Protein AF-A0A2D5Y926-F1 (afdb_monomer)

Sequence (222 aa):
MKKILALFFIPFLPISPNLMGEELQIDQIIKLDGKITVNQDSERWLKITVPFVINQHPDKVRLDLEGRRPKKIEDLFNPDFLDGLQIKIWISFLNEFNRSFTRGDRKDVRLFDYYSAELECMVLEIDRKTKKAEFLFPSAVAKMNELGNYPKLTGYVVEFSRNGETFKVTDQVTFLNYDQEEYLEKYRMEAVNKSSENEGVLIPAYLISDNYLNDLGPVVRD

Radius of gyration: 23.27 Å; Cα contacts (8 Å, |Δi|>4): 394; chains: 1; bounding box: 79×67×52 Å

Solvent-accessible surface area (backbone atoms only — not comparable to full-atom values): 12773 Å² total; per-residue (Å²): 143,83,85,83,81,82,80,83,80,76,82,81,74,79,80,72,84,79,76,75,67,82,74,75,56,70,40,51,38,42,33,61,62,64,74,74,43,66,44,84,72,50,94,60,28,30,34,35,38,42,31,28,32,46,71,44,46,64,71,57,55,50,30,62,72,68,71,51,75,73,85,50,77,89,59,62,78,60,78,56,48,48,60,48,41,33,42,36,40,30,39,27,36,59,28,43,46,63,27,63,75,69,68,52,62,97,80,44,72,88,40,49,49,33,28,34,37,64,44,44,31,49,37,34,75,54,41,97,55,79,28,49,54,40,29,32,35,47,34,64,60,39,58,70,30,50,39,65,98,74,50,63,71,41,26,40,38,54,47,42,32,41,95,90,45,74,60,46,42,65,82,32,60,48,42,76,91,65,83,56,64,72,60,49,53,53,50,47,53,50,38,64,68,48,9,65,83,34,61,78,53,30,34,49,30,48,84,80,37,69,78,49,35,59,84,42,50,60,56,72,81,133

Nearest PDB structures (foldseek):
  3g6j-assembly1_B  TM=3.748E-01  e=6.967E-02  Homo sapiens
  3bh2-assembly1_A  TM=2.007E-01  e=2.012E+00  Clostridium acetobutylicum ATCC 824
  6lbu-assembly1_A  TM=3.021E-01  e=6.659E+00  Kluyveromyces lactis

Foldseek 3Di:
DDDDDDDDDDPPDPPPPPPPPPADDACQFKEFPDDFFWDDPDLWWIKTKTKMAGNWAPLVVVCVVVVDDDPDPVSDDDRQKDAFKKKKKKFKFFLVVVCVVVVDDSPPPVRIAMAMEMWTFGMAGRDRDIDIFMKIATVVVCVVSVCDPGRDTQKMAMWIDGPPRTHHYPPRIDGHPDDDPVVRVVVVVCNVVRNVVVYPRIYGPVVVPVVSCVSRHDIDDD

Structure (mmCIF, N/CA/C/O backbone):
data_AF-A0A2D5Y926-F1
#
_entry.id   AF-A0A2D5Y926-F1
#
loop_
_atom_site.group_PDB
_atom_site.id
_atom_site.type_symbol
_atom_site.label_atom_id
_atom_site.label_alt_id
_atom_site.label_comp_id
_atom_site.label_asym_id
_atom_site.label_entity_id
_atom_site.label_seq_id
_atom_site.pdbx_PDB_ins_code
_atom_site.Cartn_x
_atom_site.Cartn_y
_atom_site.Cartn_z
_atom_site.occupancy
_atom_site.B_iso_or_equiv
_atom_site.auth_seq_id
_atom_site.auth_comp_id
_atom_site.auth_asym_id
_atom_site.auth_atom_id
_atom_site.pdbx_PDB_model_num
ATOM 1 N N . MET A 1 1 ? -63.031 49.261 -14.595 1.00 41.47 1 MET A N 1
ATOM 2 C CA . MET A 1 1 ? -61.827 48.539 -15.066 1.00 41.47 1 MET A CA 1
ATOM 3 C C . MET A 1 1 ? -60.617 49.000 -14.271 1.00 41.47 1 MET A C 1
ATOM 5 O O . MET A 1 1 ? -60.300 50.177 -14.343 1.00 41.47 1 MET A O 1
ATOM 9 N N . LYS A 1 2 ? -60.002 48.084 -13.513 1.00 37.59 2 LYS A N 1
ATOM 10 C CA . LYS A 1 2 ? -58.565 47.962 -13.173 1.00 37.59 2 LYS A CA 1
ATOM 11 C C . LYS A 1 2 ? -58.475 46.989 -11.991 1.00 37.59 2 LYS A C 1
ATOM 13 O O . LYS A 1 2 ? -58.647 47.376 -10.843 1.00 37.59 2 LYS A O 1
ATOM 18 N N . LYS A 1 3 ? -58.310 45.698 -12.299 1.00 40.34 3 LYS A N 1
ATOM 19 C CA . LYS A 1 3 ? -57.966 44.667 -11.311 1.00 40.34 3 LYS A CA 1
ATOM 20 C C . LYS A 1 3 ? -56.459 44.771 -11.076 1.00 40.34 3 LYS A C 1
ATOM 22 O O . LYS A 1 3 ? -55.697 44.617 -12.025 1.00 40.34 3 LYS A O 1
ATOM 27 N N . ILE A 1 4 ? -56.049 45.073 -9.849 1.00 43.50 4 ILE A N 1
ATOM 28 C CA . ILE A 1 4 ? -54.649 45.003 -9.427 1.00 43.50 4 ILE A CA 1
ATOM 29 C C . ILE A 1 4 ? -54.405 43.555 -9.006 1.00 43.50 4 ILE A C 1
ATOM 31 O O . ILE A 1 4 ? -55.012 43.066 -8.056 1.00 43.50 4 ILE A O 1
ATOM 35 N N . LEU A 1 5 ? -53.587 42.855 -9.786 1.00 38.34 5 LEU A N 1
ATOM 36 C CA . LEU A 1 5 ? -53.160 41.486 -9.530 1.00 38.34 5 LEU A CA 1
ATOM 37 C C . LEU A 1 5 ? -51.972 41.552 -8.558 1.00 38.34 5 LEU A C 1
ATOM 39 O O . LEU A 1 5 ? -50.898 42.014 -8.935 1.00 38.34 5 LEU A O 1
ATOM 43 N N . ALA A 1 6 ? -52.168 41.150 -7.303 1.00 42.53 6 ALA A N 1
ATOM 44 C CA . ALA A 1 6 ? -51.077 41.004 -6.345 1.00 42.53 6 ALA A CA 1
ATOM 45 C C . ALA A 1 6 ? -50.400 39.643 -6.573 1.00 42.53 6 ALA A C 1
ATOM 47 O O . ALA A 1 6 ? -50.974 38.601 -6.260 1.00 42.53 6 ALA A O 1
ATOM 48 N N . LEU A 1 7 ? -49.202 39.649 -7.162 1.00 40.28 7 LEU A N 1
ATOM 49 C CA . LEU A 1 7 ? -48.351 38.465 -7.268 1.00 40.28 7 LEU A CA 1
ATOM 50 C C . LEU A 1 7 ? -47.648 38.246 -5.919 1.00 40.28 7 LEU A C 1
ATOM 52 O O . LEU A 1 7 ? -46.789 39.035 -5.531 1.00 40.28 7 LEU A O 1
ATOM 56 N N . PHE A 1 8 ? -48.004 37.176 -5.209 1.00 40.28 8 PHE A N 1
ATOM 57 C CA . PHE A 1 8 ? -47.228 36.687 -4.070 1.00 40.28 8 PHE A CA 1
ATOM 58 C C . PHE A 1 8 ? -45.991 35.950 -4.596 1.00 40.28 8 PHE A C 1
ATOM 60 O O . PHE A 1 8 ? -46.088 34.832 -5.097 1.00 40.28 8 PHE A O 1
ATOM 67 N N . PHE A 1 9 ? -44.825 36.586 -4.491 1.00 40.56 9 PHE A N 1
ATOM 68 C CA . PHE A 1 9 ? -43.535 35.919 -4.642 1.00 40.56 9 PHE A CA 1
ATOM 69 C C . PHE A 1 9 ? -43.255 35.141 -3.351 1.00 40.56 9 PHE A C 1
ATOM 71 O O . PHE A 1 9 ? -42.977 35.738 -2.313 1.00 40.56 9 PHE A O 1
ATOM 78 N N . ILE A 1 10 ? -43.360 33.814 -3.401 1.00 46.22 10 ILE A N 1
ATOM 79 C CA . ILE A 1 10 ? -42.840 32.938 -2.348 1.00 46.22 10 ILE A CA 1
ATOM 80 C C . ILE A 1 10 ? -41.350 32.752 -2.658 1.00 46.22 10 ILE A C 1
ATOM 82 O O . ILE A 1 10 ? -41.041 32.161 -3.695 1.00 46.22 10 ILE A O 1
ATOM 86 N N . PRO A 1 11 ? -40.409 33.254 -1.837 1.00 44.41 11 PRO A N 1
ATOM 87 C CA . PRO A 1 11 ? -39.008 32.938 -2.043 1.00 44.41 11 PRO A CA 1
ATOM 88 C C . PRO A 1 11 ? -38.811 31.443 -1.778 1.00 44.41 11 PRO A C 1
ATOM 90 O O . PRO A 1 11 ? -39.011 30.954 -0.667 1.00 44.41 11 PRO A O 1
ATOM 93 N N . PHE A 1 12 ? -38.445 30.719 -2.832 1.00 41.81 12 PHE A N 1
ATOM 94 C CA . PHE A 1 12 ? -37.950 29.353 -2.752 1.00 41.81 12 PHE A CA 1
ATOM 95 C C . PHE A 1 12 ? -36.622 29.412 -1.987 1.00 41.81 12 PHE A C 1
ATOM 97 O O . PHE A 1 12 ? -35.600 29.824 -2.533 1.00 41.81 12 PHE A O 1
ATOM 104 N N . LEU A 1 13 ? -36.648 29.094 -0.692 1.00 37.84 13 LEU A N 1
ATOM 105 C CA . LEU A 1 13 ? -35.432 28.878 0.085 1.00 37.84 13 LEU A CA 1
ATOM 106 C C . LEU A 1 13 ? -34.748 27.628 -0.487 1.00 37.84 13 LEU A C 1
ATOM 108 O O . LEU A 1 13 ? -35.367 26.561 -0.463 1.00 37.84 13 LEU A O 1
ATOM 112 N N . PRO A 1 14 ? -33.509 27.711 -1.006 1.00 43.03 14 PRO A N 1
ATOM 113 C CA . PRO A 1 14 ? -32.743 26.507 -1.266 1.00 43.03 14 PRO A CA 1
ATOM 114 C C . PRO A 1 14 ? -32.519 25.830 0.086 1.00 43.03 14 PRO A C 1
ATOM 116 O O . PRO A 1 14 ? -31.897 26.391 0.987 1.00 43.03 14 PRO A O 1
ATOM 119 N N . ILE A 1 15 ? -33.088 24.637 0.244 1.00 44.25 15 ILE A N 1
ATOM 120 C CA . ILE A 1 15 ? -32.750 23.737 1.338 1.00 44.25 15 ILE A CA 1
ATOM 121 C C . ILE A 1 15 ? -31.283 23.380 1.114 1.00 44.25 15 ILE A C 1
ATOM 123 O O . ILE A 1 15 ? -30.968 22.561 0.253 1.00 44.25 15 ILE A O 1
ATOM 127 N N . SER A 1 16 ? -30.380 24.045 1.831 1.00 41.34 16 SER A N 1
ATOM 128 C CA . SER A 1 16 ? -28.989 23.618 1.913 1.00 41.34 16 SER A CA 1
ATOM 129 C C . SER A 1 16 ? -28.984 22.183 2.439 1.00 41.34 16 SER A C 1
ATOM 131 O O . SER A 1 16 ? -29.517 21.957 3.532 1.00 41.34 16 SER A O 1
ATOM 133 N N . PRO A 1 17 ? -28.403 21.204 1.727 1.00 41.12 17 PRO A N 1
ATOM 134 C CA . PRO A 1 17 ? -28.134 19.904 2.309 1.00 41.12 17 PRO A CA 1
ATOM 135 C C . PRO A 1 17 ? -26.958 20.063 3.279 1.00 41.12 17 PRO A C 1
ATOM 137 O O . PRO A 1 17 ? -25.838 19.661 2.994 1.00 41.12 17 PRO A O 1
ATOM 140 N N . ASN A 1 18 ? -27.201 20.663 4.444 1.00 38.50 18 ASN A N 1
ATOM 141 C CA . ASN A 1 18 ? -26.326 20.478 5.594 1.00 38.50 18 ASN A CA 1
ATOM 142 C C . ASN A 1 18 ? -26.652 19.107 6.198 1.00 38.50 18 ASN A C 1
ATOM 144 O O . ASN A 1 18 ? -27.306 19.003 7.231 1.00 38.50 18 ASN A O 1
ATOM 148 N N . LEU A 1 19 ? -26.196 18.052 5.527 1.00 34.97 19 LEU A N 1
ATOM 149 C CA . LEU A 1 19 ? -25.745 16.841 6.202 1.00 34.97 19 LEU A CA 1
ATOM 150 C C . LEU A 1 19 ? -24.235 17.015 6.366 1.00 34.97 19 LEU A C 1
ATOM 152 O O . LEU A 1 19 ? -23.438 16.468 5.613 1.00 34.97 19 LEU A O 1
ATOM 156 N N . MET A 1 20 ? -23.853 17.864 7.324 1.00 34.50 20 MET A N 1
ATOM 157 C CA . MET A 1 20 ? -22.520 17.785 7.907 1.00 34.50 20 MET A CA 1
ATOM 158 C C . MET A 1 20 ? -22.479 16.455 8.659 1.00 34.50 20 MET A C 1
ATOM 160 O O . MET A 1 20 ? -22.944 16.370 9.793 1.00 34.50 20 MET A O 1
ATOM 164 N N . GLY A 1 21 ? -21.987 15.403 8.005 1.00 43.50 21 GLY A N 1
ATOM 165 C CA . GLY A 1 21 ? -21.280 14.373 8.754 1.00 43.50 21 GLY A CA 1
ATOM 166 C C . GLY A 1 21 ? -20.104 15.077 9.421 1.00 43.50 21 GLY A C 1
ATOM 167 O O . GLY A 1 21 ? -19.364 15.788 8.739 1.00 43.50 21 GLY A O 1
ATOM 168 N N . GLU A 1 22 ? -19.996 14.993 10.746 1.00 54.72 22 GLU A N 1
ATOM 169 C CA . GLU A 1 22 ? -18.792 15.451 11.433 1.00 54.72 22 GLU A CA 1
ATOM 170 C C . GLU A 1 22 ? -17.608 14.700 10.834 1.00 54.72 22 GLU A C 1
ATOM 172 O O . GLU A 1 22 ? -17.537 13.475 10.881 1.00 54.72 22 GLU A O 1
ATOM 177 N N . GLU A 1 23 ? -16.727 15.447 10.180 1.00 62.12 23 GLU A N 1
ATOM 178 C CA . GLU A 1 23 ? -15.616 14.878 9.444 1.00 62.12 23 GLU A CA 1
ATOM 179 C C . GLU A 1 23 ? -14.602 14.328 10.454 1.00 62.12 23 GLU A C 1
ATOM 181 O O . GLU A 1 23 ? -14.050 15.086 11.257 1.00 62.12 23 GLU A O 1
ATOM 186 N N . LEU A 1 24 ? -14.389 13.007 10.446 1.00 76.06 24 LEU A N 1
ATOM 187 C CA . LEU A 1 24 ? -13.371 12.364 11.276 1.00 76.06 24 LEU A CA 1
ATOM 188 C C . LEU A 1 24 ? -12.020 13.061 11.079 1.00 76.06 24 LEU A C 1
ATOM 190 O O . LEU A 1 24 ? -11.620 13.382 9.953 1.00 76.06 24 LEU A O 1
ATOM 194 N N . GLN A 1 25 ? -11.308 13.292 12.182 1.00 86.06 25 GLN A N 1
ATOM 195 C CA . GLN A 1 25 ? -10.001 13.937 12.118 1.00 86.06 25 GLN 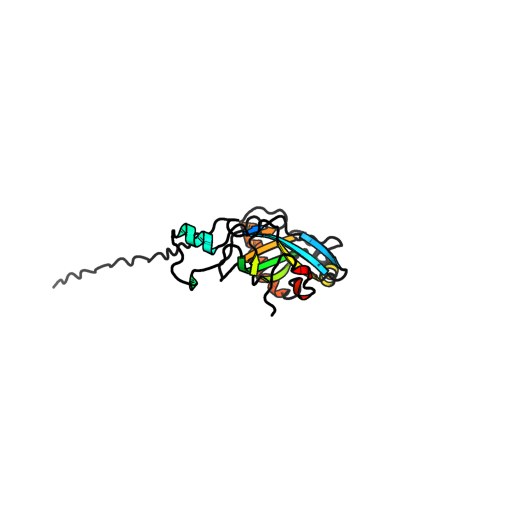A CA 1
ATOM 196 C C . GLN A 1 25 ? -8.977 13.007 11.458 1.00 86.06 25 GLN A C 1
ATOM 198 O O . GLN A 1 25 ? -9.052 11.780 11.570 1.00 86.06 25 GLN A O 1
ATOM 203 N N . ILE A 1 26 ? -7.993 13.609 10.787 1.00 90.44 26 ILE A N 1
ATOM 204 C CA . ILE A 1 26 ? -6.876 12.885 10.171 1.00 90.44 26 ILE A CA 1
ATOM 205 C C . ILE A 1 26 ? -6.161 12.052 11.245 1.00 90.44 26 ILE A C 1
ATOM 207 O O . ILE A 1 26 ? -5.927 12.536 12.353 1.00 90.44 26 ILE A O 1
ATOM 211 N N . ASP A 1 27 ? -5.824 10.805 10.914 1.00 93.94 27 ASP A N 1
ATOM 212 C CA . ASP A 1 27 ? -5.133 9.842 11.784 1.00 93.94 27 ASP A CA 1
ATOM 213 C C . ASP A 1 27 ? -5.890 9.445 13.069 1.00 93.94 27 ASP A C 1
ATOM 215 O O . ASP A 1 27 ? -5.333 8.771 13.943 1.00 93.94 27 ASP A O 1
ATOM 219 N N . GLN A 1 28 ? -7.164 9.828 13.219 1.00 92.25 28 GLN A N 1
ATOM 220 C CA . GLN A 1 28 ? -7.922 9.578 14.450 1.00 92.25 28 GLN A CA 1
ATOM 221 C C . GLN A 1 28 ? -8.235 8.090 14.665 1.00 92.25 28 GLN A C 1
ATOM 223 O O . GLN A 1 28 ? -8.081 7.585 15.779 1.00 92.25 28 GLN A O 1
ATOM 228 N N . ILE A 1 29 ? -8.680 7.397 13.612 1.00 93.50 29 ILE A N 1
ATOM 229 C CA . ILE A 1 29 ? -9.085 5.982 13.664 1.00 93.50 29 ILE A CA 1
ATOM 230 C C . ILE A 1 29 ? -7.925 5.078 13.258 1.00 93.50 29 ILE A C 1
ATOM 232 O O . ILE A 1 29 ? -7.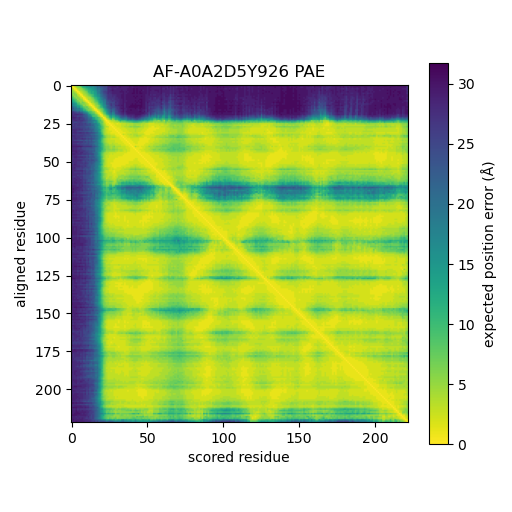543 4.182 14.009 1.00 93.50 29 ILE A O 1
ATOM 236 N N . ILE A 1 30 ? -7.341 5.340 12.090 1.00 95.38 30 ILE A N 1
ATOM 237 C CA . ILE A 1 30 ? -6.214 4.597 11.524 1.00 95.38 30 ILE A CA 1
ATOM 238 C C . ILE A 1 30 ? -5.126 5.584 11.147 1.00 95.38 30 ILE A C 1
ATOM 240 O O . ILE A 1 30 ? -5.420 6.684 10.691 1.00 95.38 30 ILE A O 1
ATOM 244 N N . LYS A 1 31 ? -3.876 5.167 11.322 1.00 96.00 31 LYS A N 1
ATOM 245 C CA . LYS A 1 31 ? -2.697 5.924 10.923 1.00 96.00 31 LYS A CA 1
ATOM 246 C C . LYS A 1 31 ? -1.712 5.015 10.189 1.00 96.00 31 LYS A C 1
ATOM 248 O O . LYS A 1 31 ? -1.523 3.868 10.596 1.00 96.00 31 LYS A O 1
ATOM 253 N N . LEU A 1 32 ? -1.038 5.536 9.162 1.00 96.94 32 LEU A N 1
ATOM 254 C CA . LEU A 1 32 ? 0.131 4.875 8.578 1.00 96.94 32 LEU A CA 1
ATOM 255 C C . LEU A 1 32 ? 1.314 4.891 9.552 1.00 96.94 32 LEU A C 1
ATOM 257 O O . LEU A 1 32 ? 1.680 5.928 10.109 1.00 96.94 32 LEU A O 1
ATOM 261 N N . ASP A 1 33 ? 1.950 3.738 9.723 1.00 95.81 33 ASP A N 1
ATOM 262 C CA . ASP A 1 33 ? 3.089 3.574 10.627 1.00 95.81 33 ASP A CA 1
ATOM 263 C C . ASP A 1 33 ? 4.387 3.347 9.850 1.00 95.81 33 ASP A C 1
ATOM 265 O O . ASP A 1 33 ? 5.016 2.288 9.871 1.00 95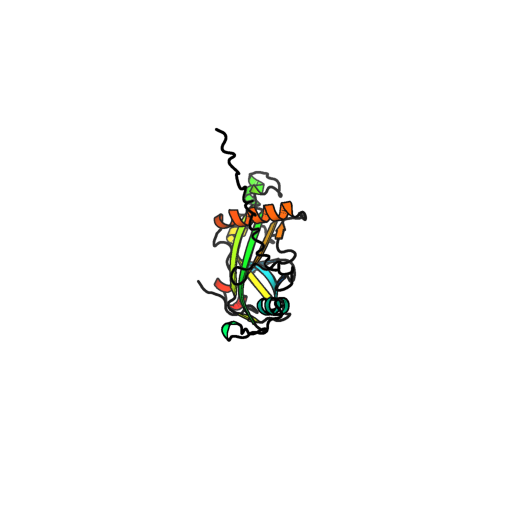.81 33 ASP A O 1
ATOM 269 N N . GLY A 1 34 ? 4.753 4.377 9.092 1.00 93.44 34 GLY A N 1
ATOM 270 C CA . GLY A 1 34 ? 5.903 4.376 8.201 1.00 93.44 34 GLY A CA 1
ATOM 271 C C . GLY A 1 34 ? 5.510 4.422 6.730 1.00 93.44 34 GLY A C 1
ATOM 272 O O . GLY A 1 34 ? 4.343 4.522 6.362 1.00 93.44 34 GLY A O 1
ATOM 273 N N . LYS A 1 35 ? 6.528 4.385 5.868 1.00 92.75 35 LYS A N 1
ATOM 274 C CA . LYS A 1 35 ? 6.336 4.437 4.417 1.00 92.75 35 LYS A CA 1
ATOM 275 C C . LYS A 1 35 ? 5.941 3.071 3.881 1.00 92.75 35 LYS A C 1
ATOM 277 O O . LYS A 1 35 ? 6.437 2.050 4.357 1.00 92.75 35 LYS A O 1
ATOM 282 N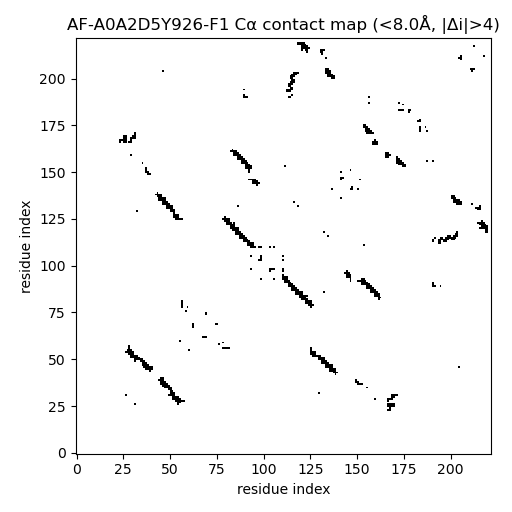 N . ILE A 1 36 ? 5.137 3.068 2.824 1.00 96.38 36 ILE A N 1
ATOM 283 C CA . ILE A 1 36 ? 4.902 1.859 2.038 1.00 96.38 36 ILE A CA 1
ATOM 284 C C . ILE A 1 36 ? 6.225 1.438 1.395 1.00 96.38 36 ILE A C 1
ATOM 286 O O . ILE A 1 36 ? 6.950 2.256 0.820 1.00 96.38 36 ILE A O 1
ATOM 290 N N . THR A 1 37 ? 6.563 0.158 1.530 1.00 95.69 37 THR A N 1
ATOM 291 C CA . THR A 1 37 ? 7.838 -0.394 1.049 1.00 95.69 37 THR A CA 1
ATOM 292 C C . THR A 1 37 ? 7.617 -1.463 -0.004 1.00 95.69 37 THR A C 1
ATOM 294 O O . THR A 1 37 ? 6.591 -2.135 0.004 1.00 95.69 37 THR A O 1
ATOM 297 N N . VAL A 1 38 ? 8.604 -1.624 -0.888 1.00 97.00 38 VAL A N 1
ATOM 298 C CA . VAL A 1 38 ? 8.674 -2.709 -1.872 1.00 97.00 38 VAL A CA 1
ATOM 299 C C . VAL A 1 38 ? 9.965 -3.470 -1.633 1.00 97.00 38 VAL A C 1
ATOM 301 O O . VAL A 1 38 ? 11.043 -2.878 -1.670 1.00 97.00 38 VAL A O 1
ATOM 304 N N . ASN A 1 39 ? 9.861 -4.769 -1.380 1.00 95.69 39 ASN A N 1
ATOM 305 C CA . ASN A 1 39 ? 11.005 -5.639 -1.124 1.00 95.69 39 ASN A CA 1
ATOM 306 C C . ASN A 1 39 ? 10.904 -6.913 -1.964 1.00 95.69 39 ASN A C 1
ATOM 308 O O . ASN A 1 39 ? 9.808 -7.364 -2.286 1.00 95.69 39 ASN A O 1
ATOM 312 N N . GLN A 1 40 ? 12.040 -7.526 -2.294 1.00 95.19 40 GLN A N 1
ATOM 313 C CA . GLN A 1 40 ? 12.031 -8.866 -2.879 1.00 95.19 40 GLN A CA 1
ATOM 314 C C . GLN A 1 40 ? 11.574 -9.868 -1.814 1.00 95.19 40 GLN A C 1
ATOM 316 O O . GLN A 1 40 ? 12.180 -9.946 -0.747 1.00 95.19 40 GLN A O 1
ATOM 321 N N . ASP A 1 41 ? 10.521 -10.625 -2.106 1.00 95.00 41 ASP A N 1
ATOM 322 C CA . ASP A 1 41 ? 9.995 -11.654 -1.204 1.00 95.00 41 ASP A CA 1
ATOM 323 C C . ASP A 1 41 ? 10.476 -13.051 -1.611 1.00 95.00 41 ASP A C 1
ATOM 325 O O . ASP A 1 41 ? 11.016 -13.804 -0.805 1.00 95.00 41 ASP A O 1
ATOM 329 N N . SER A 1 42 ? 10.378 -13.360 -2.902 1.00 94.19 42 SER A N 1
ATOM 330 C CA . SER A 1 42 ? 10.886 -14.590 -3.516 1.00 94.19 42 SER A CA 1
ATOM 331 C C . SER A 1 42 ? 11.228 -14.319 -4.975 1.00 94.19 42 SER A C 1
ATOM 333 O O . SER A 1 42 ? 10.860 -13.277 -5.496 1.00 94.19 42 SER A O 1
ATOM 335 N N . GLU A 1 43 ? 11.847 -15.249 -5.703 1.00 94.06 43 GLU A N 1
ATOM 336 C CA . GLU A 1 43 ? 12.130 -15.053 -7.141 1.00 94.06 43 GLU A CA 1
ATOM 337 C C . GLU A 1 43 ? 10.888 -14.738 -7.998 1.00 94.06 43 GLU A C 1
ATOM 339 O O . GLU A 1 43 ? 11.009 -14.210 -9.108 1.00 94.06 43 GLU A O 1
ATOM 344 N N . ARG A 1 44 ? 9.699 -15.094 -7.494 1.00 96.31 44 ARG A N 1
ATOM 345 C CA . ARG A 1 44 ? 8.411 -14.900 -8.163 1.00 96.31 44 ARG A CA 1
ATOM 346 C C . ARG A 1 44 ? 7.731 -13.594 -7.775 1.00 96.31 44 ARG A C 1
ATOM 348 O O . ARG A 1 44 ? 6.972 -13.073 -8.589 1.00 96.31 44 ARG A O 1
ATOM 355 N N . TRP A 1 45 ? 8.003 -13.059 -6.586 1.00 97.50 45 TRP A N 1
ATOM 356 C CA . TRP A 1 45 ? 7.204 -11.988 -5.998 1.00 97.50 45 TRP A CA 1
ATOM 357 C C . TRP A 1 45 ? 8.049 -10.860 -5.411 1.00 97.50 45 TRP A C 1
ATOM 359 O O . TRP A 1 45 ? 9.017 -11.079 -4.678 1.00 97.50 45 TRP A O 1
ATOM 369 N N . LEU A 1 46 ? 7.625 -9.638 -5.713 1.00 97.75 46 LEU A N 1
ATOM 370 C CA . LEU A 1 46 ? 7.933 -8.453 -4.926 1.00 97.75 46 LEU A CA 1
ATOM 371 C C . LEU A 1 46 ? 6.803 -8.264 -3.922 1.00 97.75 46 LEU A C 1
ATOM 373 O O . LEU A 1 46 ? 5.636 -8.353 -4.293 1.00 97.75 46 LEU A O 1
ATOM 377 N N . LYS A 1 47 ? 7.142 -7.976 -2.673 1.00 97.69 47 LYS A N 1
ATOM 378 C CA . LYS A 1 47 ? 6.175 -7.692 -1.622 1.00 97.69 47 LYS A CA 1
ATOM 379 C C . LYS A 1 47 ? 6.068 -6.202 -1.368 1.00 97.69 47 LYS A C 1
ATOM 381 O O . LYS A 1 47 ? 7.075 -5.541 -1.110 1.00 97.69 47 LYS A O 1
ATOM 386 N N . ILE A 1 48 ? 4.837 -5.713 -1.424 1.00 98.12 48 ILE A N 1
ATOM 387 C CA . ILE A 1 48 ? 4.439 -4.363 -1.061 1.00 98.12 48 ILE A CA 1
ATOM 388 C C . ILE A 1 48 ? 3.842 -4.434 0.341 1.00 98.12 48 ILE A C 1
ATOM 390 O O . ILE A 1 48 ? 2.890 -5.178 0.564 1.00 98.12 48 ILE A O 1
ATOM 394 N N . THR A 1 49 ? 4.395 -3.675 1.282 1.00 97.81 49 THR A N 1
ATOM 395 C CA . THR A 1 49 ? 3.929 -3.660 2.675 1.00 97.81 49 THR A CA 1
ATOM 396 C C . THR A 1 49 ? 3.359 -2.292 3.019 1.00 97.81 49 THR A C 1
ATOM 398 O O . THR A 1 49 ? 4.074 -1.290 2.928 1.00 97.81 49 THR A O 1
ATOM 401 N N . VAL A 1 50 ? 2.104 -2.275 3.467 1.00 98.06 50 VAL A N 1
ATOM 402 C CA . VAL A 1 50 ? 1.402 -1.121 4.035 1.00 98.06 50 VAL A CA 1
ATOM 403 C C . VAL A 1 50 ? 1.367 -1.268 5.559 1.00 98.06 50 VAL A C 1
ATOM 405 O O . VAL A 1 50 ? 0.567 -2.054 6.075 1.00 98.06 50 VAL A O 1
ATOM 408 N N . PRO A 1 51 ? 2.245 -0.567 6.296 1.00 97.38 51 PRO A N 1
ATOM 409 C CA . PRO A 1 51 ? 2.224 -0.583 7.750 1.00 97.38 51 PRO A CA 1
ATOM 410 C C . PRO A 1 51 ? 1.180 0.403 8.288 1.00 97.38 51 PRO A C 1
ATOM 412 O O . PRO A 1 51 ? 1.153 1.568 7.891 1.00 97.38 51 PRO A O 1
ATOM 415 N N . PHE A 1 52 ? 0.338 -0.040 9.216 1.00 97.44 52 PHE A N 1
ATOM 416 C CA . PHE A 1 52 ? -0.684 0.810 9.827 1.00 97.44 52 PHE A CA 1
ATOM 417 C C . PHE A 1 52 ? -0.950 0.434 11.283 1.00 97.44 52 PHE A C 1
ATOM 419 O O . PHE A 1 52 ? -0.650 -0.674 11.724 1.00 97.44 52 PHE A O 1
ATOM 426 N N . VAL A 1 53 ? -1.530 1.366 12.032 1.00 96.12 53 VAL A N 1
ATOM 427 C CA . VAL A 1 53 ? -1.981 1.170 13.415 1.00 96.12 53 VAL A CA 1
ATOM 428 C C . VAL A 1 53 ? -3.431 1.621 13.519 1.00 96.12 53 VAL A C 1
ATOM 430 O O . VAL A 1 53 ? -3.825 2.618 12.909 1.00 96.12 53 VAL A O 1
ATOM 433 N N . ILE A 1 54 ? -4.221 0.892 14.307 1.00 95.06 54 ILE A N 1
ATOM 434 C CA . ILE A 1 54 ? -5.586 1.281 14.659 1.00 95.06 54 ILE A CA 1
ATOM 435 C C . ILE A 1 54 ? -5.515 2.004 16.004 1.00 95.06 54 ILE A C 1
ATOM 437 O O . ILE A 1 54 ? -5.189 1.407 17.028 1.00 95.06 54 ILE A O 1
ATOM 441 N N . ASN A 1 55 ? -5.784 3.306 16.001 1.00 92.94 55 ASN A N 1
ATOM 442 C CA . ASN A 1 55 ? -5.682 4.148 17.189 1.00 92.94 55 ASN A CA 1
ATOM 443 C C . ASN A 1 55 ? -6.921 4.027 18.078 1.00 92.94 55 ASN A C 1
ATOM 445 O O . ASN A 1 55 ? -6.801 3.985 19.305 1.00 92.94 55 ASN A O 1
ATOM 449 N N . GLN A 1 56 ? -8.110 4.026 17.469 1.00 91.06 56 GLN A N 1
ATOM 450 C CA . GLN A 1 56 ? -9.393 4.043 18.172 1.00 91.06 56 GLN A CA 1
ATOM 451 C C . GLN A 1 56 ? -10.478 3.335 17.361 1.00 91.06 56 GLN A C 1
ATOM 453 O O . GLN A 1 56 ? -10.434 3.308 16.135 1.00 91.06 56 GLN A O 1
ATOM 458 N N . HIS A 1 57 ? -11.487 2.806 18.054 1.00 92.69 57 HIS A N 1
ATOM 459 C CA . HIS A 1 57 ? -12.668 2.247 17.406 1.00 92.69 57 HIS A CA 1
ATOM 460 C C . HIS A 1 57 ? -13.557 3.375 16.834 1.00 92.69 57 HIS A C 1
ATOM 462 O O . HIS A 1 57 ? -13.934 4.275 17.593 1.00 92.69 57 HIS A O 1
ATOM 468 N N . PRO A 1 58 ? -13.966 3.333 15.552 1.00 90.44 58 PRO A N 1
ATOM 469 C CA . PRO A 1 58 ? -14.766 4.392 14.922 1.00 90.44 58 PRO A CA 1
ATOM 470 C C . PRO A 1 58 ? -16.129 4.599 15.598 1.00 90.44 58 PRO A C 1
ATOM 472 O O . PRO A 1 58 ? -16.495 5.729 15.908 1.00 90.44 58 PRO A O 1
ATOM 475 N N . ASP A 1 59 ? -16.846 3.524 15.950 1.00 89.06 59 ASP A N 1
ATOM 476 C CA . ASP A 1 59 ? -18.128 3.662 16.667 1.00 89.06 59 ASP A CA 1
ATOM 477 C C . ASP A 1 59 ? -17.978 4.249 18.074 1.00 89.06 59 ASP A C 1
ATOM 479 O O . ASP A 1 59 ? -18.890 4.910 18.565 1.00 89.06 59 ASP A O 1
ATOM 483 N N . LYS A 1 60 ? -16.815 4.075 18.716 1.00 87.25 60 LYS A N 1
ATOM 484 C CA . LYS A 1 60 ? -16.542 4.712 20.006 1.00 87.25 60 LYS A CA 1
ATOM 485 C C . LYS A 1 60 ? -16.402 6.219 19.836 1.00 87.25 60 LYS A C 1
ATOM 487 O O . LYS A 1 60 ? -17.051 6.964 20.560 1.00 87.25 60 LYS A O 1
ATOM 492 N N . VAL A 1 61 ? -15.623 6.650 18.842 1.00 85.38 61 VAL A N 1
ATOM 493 C CA . VAL A 1 61 ? -15.476 8.071 18.497 1.00 85.38 61 VAL A CA 1
ATOM 494 C C . VAL A 1 61 ? -16.835 8.696 18.198 1.00 85.38 61 VAL A C 1
ATOM 496 O O . VAL A 1 61 ? -17.160 9.747 18.746 1.00 85.38 61 VAL A O 1
ATOM 499 N N . ARG A 1 62 ? -17.664 8.022 17.398 1.00 83.44 62 ARG A N 1
ATOM 500 C CA . ARG A 1 62 ? -19.007 8.499 17.058 1.00 83.44 62 ARG A CA 1
ATOM 501 C C . ARG A 1 62 ? -19.913 8.636 18.283 1.00 83.44 62 ARG A C 1
ATOM 503 O O . ARG A 1 62 ? -20.569 9.660 18.444 1.00 83.44 62 ARG A O 1
ATOM 510 N N . LEU A 1 63 ? -19.940 7.642 19.172 1.00 82.81 63 LEU A N 1
ATOM 511 C CA . LEU A 1 63 ? -20.740 7.719 20.401 1.00 82.81 63 LEU A CA 1
ATOM 512 C C . LEU A 1 63 ? -20.268 8.822 21.352 1.00 82.81 63 LEU A C 1
ATOM 514 O O . LEU A 1 63 ? -21.108 9.498 21.955 1.00 82.81 63 LEU A O 1
ATOM 518 N N . ASP A 1 64 ? -18.951 9.006 21.473 1.00 81.38 64 ASP A N 1
ATOM 519 C CA . ASP A 1 64 ? -18.353 10.054 22.302 1.00 81.38 64 ASP A CA 1
ATOM 520 C C . ASP A 1 64 ? -18.720 11.452 21.769 1.00 81.38 64 ASP A C 1
ATOM 522 O O . ASP A 1 64 ? -19.093 12.323 22.558 1.00 81.38 64 ASP A O 1
ATOM 526 N N . LEU A 1 65 ? -18.704 11.647 20.442 1.00 78.31 65 LEU A N 1
ATOM 527 C CA . LEU A 1 65 ? -19.144 12.885 19.779 1.00 78.31 65 LEU A CA 1
ATOM 528 C C . LEU A 1 65 ? -20.650 13.132 19.939 1.00 78.31 65 LEU A C 1
ATOM 530 O O . LEU A 1 65 ? -21.075 14.229 20.301 1.00 78.31 65 LEU A O 1
ATOM 534 N N . GLU A 1 66 ? -21.473 12.099 19.744 1.00 80.38 66 GLU A N 1
ATOM 535 C CA . GLU A 1 66 ? -22.928 12.201 19.898 1.00 80.38 66 GLU A CA 1
ATOM 536 C C . GLU A 1 66 ? -23.366 12.351 21.372 1.00 80.38 66 GLU A C 1
ATOM 538 O O . GLU A 1 66 ? -24.536 12.645 21.645 1.00 80.38 66 GLU A O 1
ATOM 543 N N . GLY A 1 67 ? -22.464 12.122 22.336 1.00 76.50 67 GLY A N 1
ATOM 544 C CA . GLY A 1 67 ? -22.768 12.111 23.770 1.00 76.50 67 GLY A CA 1
ATOM 545 C C . GLY A 1 67 ? -23.780 11.025 24.157 1.00 76.50 67 GLY A C 1
ATOM 546 O O . GLY A 1 67 ? -24.524 11.170 25.136 1.00 76.50 67 GLY A O 1
ATOM 547 N N . ARG A 1 68 ? -23.867 9.949 23.367 1.00 74.44 68 ARG A N 1
ATOM 548 C CA . ARG A 1 68 ? -24.881 8.898 23.514 1.00 74.44 68 ARG A CA 1
ATOM 549 C C . ARG A 1 68 ? -24.269 7.633 24.091 1.00 74.44 68 ARG A C 1
ATOM 551 O O . ARG A 1 68 ? -23.204 7.189 23.691 1.00 74.44 68 ARG A O 1
ATOM 558 N N . ARG A 1 69 ? -24.997 7.003 25.016 1.00 74.62 69 ARG A N 1
ATOM 559 C CA . ARG A 1 69 ? -24.731 5.616 25.416 1.00 74.62 69 ARG A CA 1
ATOM 560 C C . ARG A 1 69 ? -25.522 4.668 24.512 1.00 74.62 69 ARG A C 1
ATOM 562 O O . ARG A 1 69 ? -26.672 5.006 24.212 1.00 74.62 69 ARG A O 1
ATOM 569 N N . PRO A 1 70 ? -24.965 3.500 24.146 1.00 73.94 70 PRO A N 1
ATOM 570 C CA . PRO A 1 70 ? -25.709 2.438 23.472 1.00 73.94 70 PRO A CA 1
ATOM 571 C C . PRO A 1 70 ? -26.994 2.132 24.241 1.00 73.94 70 PRO A C 1
ATOM 573 O O . PRO A 1 70 ? -26.955 1.954 25.464 1.00 73.94 70 PRO A O 1
ATOM 576 N N . LYS A 1 71 ? -28.141 2.125 23.556 1.00 77.88 71 LYS A N 1
ATOM 577 C CA . LYS A 1 71 ? -29.442 1.824 24.187 1.00 77.88 71 LYS A CA 1
ATOM 578 C C . LYS A 1 71 ? -30.029 0.514 23.695 1.00 77.88 71 LYS A C 1
ATOM 580 O O . LYS A 1 71 ? -30.888 -0.041 24.380 1.00 77.88 71 LYS A O 1
ATOM 585 N N . LYS A 1 72 ? -29.589 0.038 22.533 1.00 81.06 72 LYS A N 1
ATOM 586 C CA . LYS A 1 72 ? -30.044 -1.216 21.949 1.00 81.06 72 LYS A CA 1
ATOM 587 C C . LYS A 1 72 ? -28.889 -2.193 21.777 1.00 81.06 72 LYS A C 1
ATOM 589 O O . LYS A 1 72 ? -27.727 -1.800 21.803 1.00 81.06 72 LYS A O 1
ATOM 594 N N . ILE A 1 73 ? -29.228 -3.467 21.606 1.00 77.81 73 ILE A N 1
ATOM 595 C CA . ILE A 1 73 ? -28.240 -4.529 21.382 1.00 77.81 73 ILE A CA 1
ATOM 596 C C . ILE A 1 73 ? -27.493 -4.282 20.069 1.00 77.81 73 ILE A C 1
ATOM 598 O O . ILE A 1 73 ? -26.299 -4.537 20.001 1.00 77.81 73 ILE A O 1
ATOM 602 N N . GLU A 1 74 ? -28.163 -3.715 19.065 1.00 78.81 74 GLU A N 1
ATOM 603 C CA . GLU A 1 74 ? -27.557 -3.383 17.771 1.00 78.81 74 GLU A CA 1
ATOM 604 C C . GLU A 1 74 ? -26.524 -2.248 17.868 1.00 78.81 74 GLU A C 1
ATOM 606 O O . GLU A 1 74 ? -25.688 -2.109 16.983 1.00 78.81 74 GLU A O 1
ATOM 611 N N . ASP A 1 75 ? -26.557 -1.457 18.946 1.00 75.00 75 ASP A N 1
ATOM 612 C CA . ASP A 1 75 ? -25.572 -0.405 19.216 1.00 75.00 75 ASP A CA 1
ATOM 613 C C . ASP A 1 75 ? -24.336 -0.950 19.966 1.00 75.00 75 ASP A C 1
ATOM 615 O O . ASP A 1 75 ? -23.402 -0.195 20.251 1.00 75.00 75 ASP A O 1
ATOM 619 N N . LEU A 1 76 ? -24.343 -2.230 20.369 1.00 82.88 76 LEU A N 1
ATOM 620 C CA . LEU A 1 76 ? -23.240 -2.845 21.104 1.00 82.88 76 LEU A CA 1
ATOM 621 C C . LEU A 1 76 ? -22.156 -3.327 20.140 1.00 82.88 76 LEU A C 1
ATOM 623 O O . LEU A 1 76 ? -22.417 -4.081 19.209 1.00 82.88 76 LEU A O 1
ATOM 627 N N . PHE A 1 77 ? -20.918 -2.954 20.438 1.00 87.75 77 PHE A N 1
ATOM 628 C CA . PHE A 1 77 ? -19.721 -3.437 19.759 1.00 87.75 77 PHE A CA 1
ATOM 629 C C . PHE A 1 77 ? -18.642 -3.763 20.792 1.00 87.75 77 PHE A C 1
ATOM 631 O O . PHE A 1 77 ? -18.706 -3.320 21.944 1.00 87.75 77 PHE A O 1
ATOM 638 N N . ASN A 1 78 ? -17.643 -4.542 20.380 1.00 89.81 78 ASN A N 1
ATOM 639 C CA . ASN A 1 78 ? -16.467 -4.788 21.199 1.00 89.81 78 ASN A CA 1
ATOM 640 C C . ASN A 1 78 ? -15.415 -3.701 20.907 1.00 89.81 78 ASN A C 1
ATOM 642 O O . ASN A 1 78 ? -14.870 -3.696 19.810 1.00 89.81 78 ASN A O 1
ATOM 646 N N . PRO A 1 79 ? -15.101 -2.790 21.847 1.00 89.88 79 PRO A N 1
ATOM 647 C CA . PRO A 1 79 ? -14.166 -1.694 21.591 1.00 89.88 79 PRO A CA 1
ATOM 648 C C . PRO A 1 79 ? -12.720 -2.151 21.362 1.00 89.88 79 PRO A C 1
ATOM 650 O O . PRO A 1 79 ? -11.916 -1.339 20.907 1.00 89.88 79 PRO A O 1
ATOM 653 N N . ASP A 1 80 ? -12.399 -3.410 21.669 1.00 92.81 80 ASP A N 1
ATOM 654 C CA . ASP A 1 80 ? -11.064 -3.988 21.498 1.00 92.81 80 ASP A CA 1
ATOM 655 C C . ASP A 1 80 ? -10.868 -4.610 20.105 1.00 92.81 80 ASP A C 1
ATOM 657 O O . ASP A 1 80 ? -9.761 -5.024 19.770 1.00 92.81 80 ASP A O 1
ATOM 661 N N . PHE A 1 81 ? -11.917 -4.683 19.277 1.00 93.12 81 PHE A N 1
ATOM 662 C CA . PHE A 1 81 ? -11.853 -5.274 17.942 1.00 93.12 81 PHE A CA 1
ATOM 663 C C . PHE A 1 81 ? -12.550 -4.393 16.909 1.00 93.12 81 PHE A C 1
ATOM 665 O O . PHE A 1 81 ? -13.634 -3.882 17.150 1.00 93.12 81 PHE A O 1
ATOM 672 N N . LEU A 1 82 ? -11.934 -4.257 15.741 1.00 93.25 82 LEU A N 1
ATOM 673 C CA . LEU A 1 82 ? -12.489 -3.619 14.557 1.00 93.25 82 LEU A CA 1
ATOM 674 C C . LEU A 1 82 ? -12.882 -4.693 13.545 1.00 93.25 82 LEU A C 1
ATOM 676 O O . LEU A 1 82 ? -12.076 -5.568 13.237 1.00 93.25 82 LEU A O 1
ATOM 680 N N . ASP A 1 83 ? -14.080 -4.608 12.990 1.00 92.62 83 ASP A N 1
ATOM 681 C CA . ASP A 1 83 ? -14.572 -5.501 11.944 1.00 92.62 83 ASP A CA 1
ATOM 682 C C . ASP A 1 83 ? -14.748 -4.789 10.597 1.00 92.62 83 ASP A C 1
ATOM 684 O O . ASP A 1 83 ? -14.985 -3.581 10.547 1.00 92.62 83 ASP A O 1
ATOM 688 N N . GLY A 1 84 ? -14.629 -5.545 9.502 1.00 93.31 84 GLY A N 1
ATOM 689 C CA . GLY A 1 84 ? -14.918 -5.066 8.143 1.00 93.31 84 GLY A CA 1
ATOM 690 C C . GLY A 1 84 ? -14.009 -3.930 7.665 1.00 93.31 84 GLY A C 1
ATOM 691 O O . GLY A 1 84 ? -14.480 -2.990 7.024 1.00 93.31 84 GLY A O 1
ATOM 692 N N . LEU A 1 85 ? -12.718 -3.973 8.012 1.00 96.31 85 LEU A N 1
ATOM 693 C CA . LEU A 1 85 ? -11.753 -2.988 7.525 1.00 96.31 85 LEU A CA 1
ATOM 694 C C . LEU A 1 85 ? -11.307 -3.350 6.106 1.00 96.31 85 LEU A C 1
ATOM 696 O O . LEU A 1 85 ? -10.588 -4.331 5.914 1.00 96.31 85 LEU A O 1
ATOM 700 N N . GLN A 1 86 ? -11.660 -2.512 5.139 1.00 97.31 86 GLN A N 1
ATOM 701 C CA . GLN A 1 86 ? -11.169 -2.581 3.767 1.00 97.31 86 GLN A CA 1
ATOM 702 C C . GLN A 1 86 ? -9.920 -1.713 3.605 1.00 97.31 86 GLN A C 1
ATOM 704 O O . GLN A 1 86 ? -9.893 -0.546 4.004 1.00 97.31 86 GLN A O 1
ATOM 709 N N . ILE A 1 87 ? -8.883 -2.294 3.008 1.00 97.56 87 ILE A N 1
ATOM 710 C CA . ILE A 1 87 ? -7.601 -1.656 2.719 1.00 97.56 87 ILE A CA 1
ATOM 711 C C . ILE A 1 87 ? -7.378 -1.748 1.218 1.00 97.56 87 ILE A C 1
ATOM 713 O O . ILE A 1 87 ? -7.132 -2.832 0.683 1.00 97.56 87 ILE A O 1
ATOM 717 N N . LYS A 1 88 ? -7.434 -0.604 0.544 1.00 98.00 88 LYS A N 1
ATOM 718 C CA . LYS A 1 88 ? -7.221 -0.505 -0.895 1.00 98.00 88 LYS A CA 1
ATOM 719 C C . LYS A 1 88 ? -5.920 0.215 -1.174 1.00 98.00 88 LYS A C 1
ATOM 721 O O . LYS A 1 88 ? -5.625 1.237 -0.557 1.00 98.00 88 LYS A O 1
ATOM 726 N N . ILE A 1 89 ? -5.134 -0.324 -2.094 1.00 98.44 89 ILE A N 1
ATOM 727 C CA . ILE A 1 89 ? -3.881 0.287 -2.517 1.00 98.44 89 ILE A CA 1
ATOM 728 C C . ILE A 1 89 ? -3.861 0.436 -4.030 1.00 98.44 89 ILE A C 1
ATOM 730 O O . ILE A 1 89 ? -4.207 -0.488 -4.765 1.00 98.44 89 ILE A O 1
ATOM 734 N N . TRP A 1 90 ? -3.382 1.590 -4.478 1.00 98.50 90 TRP A N 1
ATOM 735 C CA . TRP A 1 90 ? -2.931 1.816 -5.837 1.00 98.50 90 TRP A CA 1
ATOM 736 C C . TRP A 1 90 ? -1.451 2.140 -5.807 1.00 98.50 90 TRP A C 1
ATOM 738 O O . TRP A 1 90 ? -0.998 2.947 -4.999 1.00 98.50 90 TRP A O 1
ATOM 748 N N . ILE A 1 91 ? -0.691 1.523 -6.695 1.00 98.06 91 ILE A N 1
ATOM 749 C CA . ILE A 1 91 ? 0.737 1.776 -6.840 1.00 98.06 91 ILE A CA 1
ATOM 750 C C . ILE A 1 91 ? 1.055 2.089 -8.289 1.00 98.06 91 ILE A C 1
ATOM 752 O O . ILE A 1 91 ? 0.365 1.631 -9.202 1.00 98.06 91 ILE A O 1
ATOM 756 N N . SER A 1 92 ? 2.138 2.826 -8.505 1.00 97.50 92 SER A N 1
ATOM 757 C CA . SER A 1 92 ? 2.701 2.970 -9.839 1.00 97.50 92 SER A CA 1
ATOM 758 C C . SER A 1 92 ? 4.197 2.719 -9.879 1.00 97.50 92 SER A C 1
ATOM 760 O O . SER A 1 92 ? 4.930 2.979 -8.916 1.00 97.50 92 SER A O 1
ATOM 762 N N . PHE A 1 93 ? 4.636 2.242 -11.039 1.00 96.88 93 PHE A N 1
ATOM 763 C CA . PHE A 1 93 ? 6.039 2.112 -11.398 1.00 96.88 93 PHE A CA 1
ATOM 764 C C . PHE A 1 93 ? 6.307 2.827 -12.722 1.00 96.88 93 PHE A C 1
ATOM 766 O O . PHE A 1 93 ? 5.456 2.856 -13.610 1.00 96.88 93 PHE A O 1
ATOM 773 N N . LEU A 1 94 ? 7.521 3.357 -12.877 1.00 95.44 94 LEU A N 1
ATOM 774 C CA . LEU A 1 94 ? 8.009 3.828 -14.168 1.00 95.44 94 LEU A CA 1
ATOM 775 C C . LEU A 1 94 ? 8.354 2.631 -15.047 1.00 95.44 94 LEU A C 1
ATOM 777 O O . LEU A 1 94 ? 9.229 1.843 -14.694 1.00 95.44 94 LEU A O 1
ATOM 781 N N . ASN A 1 95 ? 7.714 2.543 -16.210 1.00 94.38 95 ASN A N 1
ATOM 782 C CA . ASN A 1 95 ? 8.049 1.570 -17.233 1.00 94.38 95 ASN A CA 1
ATOM 783 C C . ASN A 1 95 ? 9.356 1.990 -17.926 1.00 94.38 95 ASN A C 1
ATOM 785 O O . ASN A 1 95 ? 9.376 2.810 -18.852 1.00 94.38 95 ASN A O 1
ATOM 789 N N . GLU A 1 96 ? 10.476 1.465 -17.430 1.00 93.12 96 GLU A N 1
ATOM 790 C CA . GLU A 1 96 ? 11.815 1.812 -17.912 1.00 93.12 96 GLU A CA 1
ATOM 791 C C . GLU A 1 96 ? 12.057 1.297 -19.339 1.00 93.12 96 GLU A C 1
ATOM 793 O O . GLU A 1 96 ? 12.736 1.977 -20.116 1.00 93.12 96 GLU A O 1
ATOM 798 N N . PHE A 1 97 ? 11.417 0.189 -19.729 1.00 93.31 97 PHE A N 1
ATOM 799 C CA . PHE A 1 97 ? 11.440 -0.312 -21.104 1.00 93.31 97 PHE A CA 1
ATOM 800 C C . PHE A 1 97 ? 10.815 0.700 -22.080 1.00 93.31 97 PHE A C 1
ATOM 802 O O . PHE A 1 97 ? 11.468 1.166 -23.018 1.00 93.31 97 PHE A O 1
ATOM 809 N N . ASN A 1 98 ? 9.576 1.131 -21.825 1.00 91.50 98 ASN A N 1
ATOM 810 C CA . ASN A 1 98 ? 8.893 2.111 -22.671 1.00 91.50 98 ASN A CA 1
ATOM 811 C C . ASN A 1 98 ? 9.631 3.454 -22.672 1.00 91.50 98 ASN A C 1
ATOM 813 O O . ASN A 1 98 ? 9.784 4.080 -23.727 1.00 91.50 98 ASN A O 1
ATOM 817 N N . ARG A 1 99 ? 10.139 3.895 -21.515 1.00 93.88 99 ARG A N 1
ATOM 818 C CA . ARG A 1 99 ? 10.921 5.133 -21.416 1.00 93.88 99 ARG A CA 1
ATOM 819 C C . ARG A 1 99 ? 12.195 5.070 -22.247 1.00 93.88 99 ARG A C 1
ATOM 821 O O . ARG A 1 99 ? 12.495 6.029 -22.958 1.00 93.88 99 ARG A O 1
ATOM 828 N N . SER A 1 100 ? 12.963 3.986 -22.146 1.00 90.38 100 SER A N 1
ATOM 829 C CA . SER A 1 100 ? 14.228 3.848 -22.872 1.00 90.38 100 SER A CA 1
ATOM 830 C C . SER A 1 100 ? 13.994 3.809 -24.384 1.00 90.38 100 SER A C 1
ATOM 832 O O . SER A 1 100 ? 14.698 4.499 -25.129 1.00 90.38 100 SER A O 1
ATOM 834 N N . PHE A 1 101 ? 12.945 3.108 -24.822 1.00 90.12 101 PHE A N 1
ATOM 835 C CA . PHE A 1 101 ? 12.560 3.001 -26.225 1.00 90.12 101 PHE A CA 1
ATOM 836 C C . PHE A 1 101 ? 12.088 4.340 -26.810 1.00 90.12 101 PHE A C 1
ATOM 838 O O . PHE A 1 101 ? 12.527 4.751 -27.885 1.00 90.12 101 PHE A O 1
ATOM 845 N N . THR A 1 102 ? 11.234 5.061 -26.080 1.00 90.69 102 THR A N 1
ATOM 846 C CA . THR A 1 102 ? 10.691 6.366 -26.507 1.00 90.69 102 THR A CA 1
ATOM 847 C C . THR A 1 102 ? 11.633 7.539 -26.236 1.00 90.69 102 THR A C 1
ATOM 849 O O . THR A 1 102 ? 11.378 8.649 -26.700 1.00 90.69 102 THR A O 1
ATOM 852 N N . ARG A 1 103 ? 12.731 7.309 -25.499 1.00 88.00 103 ARG A N 1
ATOM 853 C CA . ARG A 1 103 ? 13.622 8.345 -24.945 1.00 88.00 103 ARG A CA 1
ATOM 854 C C . ARG A 1 103 ? 12.862 9.401 -24.132 1.00 88.00 103 ARG A C 1
ATOM 856 O O . ARG A 1 103 ? 13.217 10.579 -24.153 1.00 88.00 103 ARG A O 1
ATOM 863 N N . GLY A 1 104 ? 11.813 8.970 -23.436 1.00 85.31 104 GLY A N 1
ATOM 864 C CA . GLY A 1 104 ? 10.949 9.840 -22.649 1.00 85.31 104 GLY A CA 1
ATOM 865 C C . GLY A 1 104 ? 11.576 10.313 -21.333 1.00 85.31 104 GLY A C 1
ATOM 866 O O . GLY A 1 104 ? 12.546 9.735 -20.823 1.00 85.31 104 GLY A O 1
ATOM 867 N N . ASP A 1 105 ? 11.004 11.382 -20.777 1.00 89.19 105 ASP A N 1
ATOM 868 C CA . ASP A 1 105 ? 11.404 11.921 -19.477 1.00 89.19 105 ASP A CA 1
ATOM 869 C C . ASP A 1 105 ? 10.925 11.015 -18.330 1.00 89.19 105 ASP A C 1
ATOM 871 O O . ASP A 1 105 ? 9.854 10.418 -18.396 1.00 89.19 105 ASP A O 1
ATOM 875 N N . ARG A 1 106 ? 11.704 10.918 -17.245 1.00 85.06 106 ARG A N 1
ATOM 876 C CA . ARG A 1 106 ? 11.353 10.075 -16.083 1.00 85.06 106 ARG A CA 1
ATOM 877 C C . ARG A 1 106 ? 10.116 10.551 -15.319 1.00 85.06 106 ARG A C 1
ATOM 879 O O . ARG A 1 106 ? 9.583 9.788 -14.519 1.00 85.06 106 ARG A O 1
ATOM 886 N N . LYS A 1 107 ? 9.694 11.797 -15.530 1.00 85.25 107 LYS A N 1
ATOM 887 C CA . LYS A 1 107 ? 8.490 12.391 -14.941 1.00 85.25 107 LYS A CA 1
ATOM 888 C C . LYS A 1 107 ? 7.302 12.382 -15.902 1.00 85.25 107 LYS A C 1
ATOM 890 O O . LYS A 1 107 ? 6.250 12.911 -15.552 1.00 85.25 107 LYS A O 1
ATOM 895 N N . ASP A 1 108 ? 7.450 11.817 -17.101 1.00 85.38 108 ASP A N 1
ATOM 896 C CA . ASP A 1 108 ? 6.344 11.705 -18.045 1.00 85.38 108 ASP A CA 1
ATOM 897 C C . ASP A 1 108 ? 5.335 10.666 -17.548 1.00 85.38 108 ASP A C 1
ATOM 899 O O . ASP A 1 108 ? 5.570 9.460 -17.609 1.00 85.38 108 ASP A O 1
ATOM 903 N N . VAL A 1 109 ? 4.189 11.154 -17.071 1.00 82.88 109 VAL A N 1
ATOM 904 C CA . VAL A 1 109 ? 3.103 10.340 -16.505 1.00 82.88 109 VAL A CA 1
ATOM 905 C C . VAL A 1 109 ? 2.569 9.273 -17.457 1.00 82.88 109 VAL A C 1
ATOM 907 O O . VAL A 1 109 ? 1.990 8.286 -17.017 1.00 82.88 109 VAL A O 1
ATOM 910 N N . ARG A 1 110 ? 2.777 9.438 -18.767 1.00 86.69 110 ARG A N 1
ATOM 911 C CA . ARG A 1 110 ? 2.363 8.463 -19.787 1.00 86.69 110 ARG A CA 1
ATOM 912 C C . ARG A 1 110 ? 3.213 7.193 -19.777 1.00 86.69 110 ARG A C 1
ATOM 914 O O . ARG A 1 110 ? 2.858 6.230 -20.443 1.00 86.69 110 ARG A O 1
ATOM 921 N N . LEU A 1 111 ? 4.342 7.212 -19.071 1.00 91.56 111 LEU A N 1
ATOM 922 C CA . LEU A 1 111 ? 5.268 6.088 -18.944 1.00 91.56 111 LEU A CA 1
ATOM 923 C C . LEU A 1 111 ? 5.086 5.334 -17.624 1.00 91.56 111 LEU A C 1
ATOM 925 O O . LEU A 1 111 ? 5.904 4.473 -17.302 1.00 91.56 111 LEU A O 1
ATOM 929 N N . PHE A 1 112 ? 4.070 5.681 -16.836 1.00 94.81 112 PHE A N 1
ATOM 930 C CA . PHE A 1 112 ? 3.765 4.988 -15.594 1.00 94.81 112 PHE A CA 1
ATOM 931 C C . PHE A 1 112 ? 2.699 3.930 -15.821 1.00 94.81 112 PHE A C 1
ATOM 933 O O . PHE A 1 112 ? 1.658 4.210 -16.413 1.00 94.81 112 PHE A O 1
ATOM 940 N N . ASP A 1 113 ? 2.958 2.744 -15.281 1.00 96.44 113 ASP A N 1
ATOM 941 C CA . ASP A 1 113 ? 1.961 1.689 -15.177 1.00 96.44 113 ASP A CA 1
ATOM 942 C C . ASP A 1 113 ? 1.361 1.724 -13.772 1.00 96.44 113 ASP A C 1
ATOM 944 O O . ASP A 1 113 ? 2.084 1.888 -12.781 1.00 96.44 113 ASP A O 1
ATOM 948 N N . TYR A 1 114 ? 0.044 1.561 -13.696 1.00 97.75 114 TYR A N 1
ATOM 949 C CA . TYR A 1 114 ? -0.730 1.645 -12.463 1.00 97.75 114 TYR A CA 1
ATOM 950 C C . TYR A 1 114 ? -1.338 0.286 -12.138 1.00 97.75 114 TYR A C 1
ATOM 952 O O . TYR A 1 114 ? -1.814 -0.413 -13.031 1.00 97.75 114 TYR A O 1
ATOM 960 N N . TYR A 1 115 ? -1.340 -0.071 -10.858 1.00 98.38 115 TYR A N 1
ATOM 961 C CA . TYR A 1 115 ? -1.832 -1.353 -10.362 1.00 98.38 115 TYR A CA 1
ATOM 962 C C . TYR A 1 115 ? -2.633 -1.126 -9.089 1.00 98.38 115 TYR A C 1
ATOM 964 O O . TYR A 1 115 ? -2.288 -0.241 -8.305 1.00 98.38 115 TYR A O 1
ATOM 972 N N . SER A 1 116 ? -3.661 -1.937 -8.863 1.00 98.44 116 SER A N 1
ATOM 973 C CA . SER A 1 116 ? -4.489 -1.857 -7.661 1.00 98.44 116 SER A CA 1
ATOM 974 C C . SER A 1 116 ? -4.740 -3.221 -7.046 1.00 98.44 116 SER A C 1
ATOM 976 O O . SER A 1 116 ? -4.837 -4.212 -7.766 1.00 98.44 116 SER A O 1
ATOM 978 N N . ALA A 1 117 ? -4.897 -3.247 -5.728 1.00 98.19 117 ALA A N 1
ATOM 979 C CA . ALA A 1 117 ? -5.364 -4.410 -4.989 1.00 98.19 117 ALA A CA 1
ATOM 980 C C . ALA A 1 117 ? -6.158 -3.973 -3.758 1.00 98.19 117 ALA A C 1
ATOM 982 O O . ALA A 1 117 ? -6.012 -2.850 -3.270 1.00 98.19 117 ALA A O 1
ATOM 983 N N . GLU A 1 118 ? -6.984 -4.881 -3.255 1.00 97.25 118 GLU A N 1
ATOM 984 C CA . GLU A 1 118 ? -7.864 -4.641 -2.119 1.00 97.25 118 GLU A CA 1
ATOM 985 C C . GLU A 1 118 ? -7.850 -5.838 -1.171 1.00 97.25 118 GLU A C 1
ATOM 987 O O . GLU A 1 118 ? -7.779 -6.986 -1.604 1.00 97.25 118 GLU A O 1
ATOM 992 N N . LEU A 1 119 ? -7.880 -5.557 0.127 1.00 95.31 119 LEU A N 1
ATOM 993 C CA . LEU A 1 119 ? -7.894 -6.537 1.203 1.00 95.31 119 LEU A CA 1
ATOM 994 C C . LEU A 1 119 ? -8.988 -6.163 2.201 1.00 95.31 119 LEU A C 1
ATOM 996 O O . LEU A 1 119 ? -8.931 -5.081 2.779 1.00 95.31 119 LEU A O 1
ATOM 1000 N N . GLU A 1 120 ? -9.921 -7.075 2.471 1.00 96.00 120 GLU A N 1
ATOM 1001 C CA . GLU A 1 120 ? -10.927 -6.895 3.519 1.00 96.00 120 GLU A CA 1
ATOM 1002 C C . GLU A 1 120 ? -10.625 -7.780 4.732 1.00 96.00 120 GLU A C 1
ATOM 1004 O O . GLU A 1 120 ? -10.681 -9.011 4.673 1.00 96.00 120 GLU A O 1
ATOM 1009 N N . CYS A 1 121 ? -10.308 -7.135 5.853 1.00 94.62 121 CYS A N 1
ATOM 1010 C CA . CYS A 1 121 ? -10.123 -7.788 7.140 1.00 94.62 121 CYS A CA 1
ATOM 1011 C C . CYS A 1 121 ? -11.473 -7.905 7.850 1.00 94.62 121 CYS A C 1
ATOM 1013 O O . CYS A 1 121 ? -12.101 -6.897 8.180 1.00 94.62 121 CYS A O 1
ATOM 1015 N N . MET A 1 122 ? -11.889 -9.134 8.149 1.00 93.12 122 MET A N 1
ATOM 1016 C CA . MET A 1 122 ? -13.155 -9.393 8.831 1.00 93.12 122 MET A CA 1
ATOM 1017 C C . MET A 1 122 ? -13.103 -8.944 10.286 1.00 93.12 122 M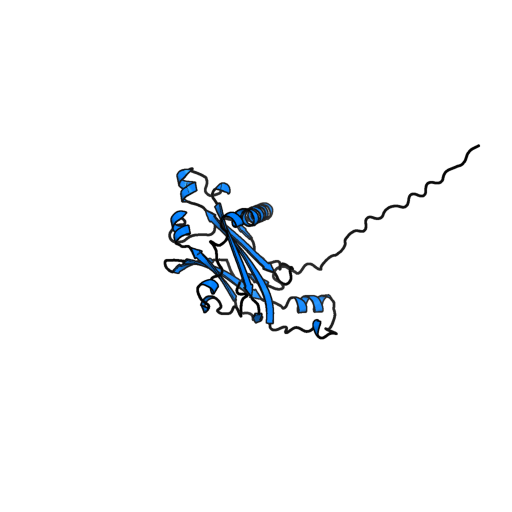ET A C 1
ATOM 1019 O O . MET A 1 122 ? -14.072 -8.379 10.776 1.00 93.12 122 MET A O 1
ATOM 1023 N N . VAL A 1 123 ? -11.990 -9.215 10.977 1.00 92.81 123 VAL A N 1
ATOM 1024 C CA . VAL A 1 123 ? -11.793 -8.868 12.391 1.00 92.81 123 VAL A CA 1
ATOM 1025 C C . VAL A 1 123 ? -10.323 -8.540 12.641 1.00 92.81 123 VAL A C 1
ATOM 1027 O O . VAL A 1 123 ? -9.436 -9.300 12.255 1.00 92.81 123 VAL A O 1
ATOM 1030 N N . LEU A 1 124 ? -10.061 -7.436 13.334 1.00 94.38 124 LEU A N 1
ATOM 1031 C CA . LEU A 1 124 ? -8.739 -6.980 13.753 1.00 94.38 124 LEU A CA 1
ATOM 1032 C C . LEU A 1 124 ? -8.773 -6.545 15.211 1.00 94.38 124 LEU A C 1
ATOM 1034 O O . LEU A 1 124 ? -9.630 -5.769 15.609 1.00 94.38 124 LEU A O 1
ATOM 1038 N N . GLU A 1 125 ? -7.810 -6.994 16.006 1.00 93.50 125 GLU A N 1
ATOM 1039 C CA . GLU A 1 125 ? -7.623 -6.473 17.362 1.00 93.50 125 GLU A CA 1
ATOM 1040 C C . GLU A 1 125 ? -7.121 -5.024 17.302 1.00 93.50 125 GLU A C 1
ATOM 1042 O O . GLU A 1 125 ? -6.189 -4.717 16.551 1.00 93.50 125 GLU A O 1
ATOM 1047 N N . ILE A 1 126 ? -7.716 -4.138 18.096 1.00 93.38 126 ILE A N 1
ATOM 1048 C CA . ILE A 1 126 ? -7.258 -2.761 18.269 1.00 93.38 126 ILE A CA 1
ATOM 1049 C C . ILE A 1 126 ? -6.159 -2.763 19.328 1.00 93.38 126 ILE A C 1
ATOM 1051 O O . ILE A 1 126 ? -6.401 -2.624 20.527 1.00 93.38 126 ILE A O 1
ATOM 1055 N N . ASP A 1 127 ? -4.924 -2.914 18.863 1.00 88.69 127 ASP A N 1
ATOM 1056 C CA . ASP A 1 127 ? -3.725 -2.813 19.676 1.00 88.69 127 ASP A CA 1
ATOM 1057 C C . ASP A 1 127 ? -2.777 -1.733 19.138 1.00 88.69 127 ASP A C 1
ATOM 1059 O O . ASP A 1 127 ? -2.857 -1.285 17.998 1.00 88.69 127 ASP A O 1
ATOM 1063 N N . ARG A 1 128 ? -1.839 -1.286 19.979 1.00 84.75 128 ARG A N 1
ATOM 1064 C CA . ARG A 1 128 ? -0.815 -0.303 19.578 1.00 84.75 128 ARG A CA 1
ATOM 1065 C C . ARG A 1 128 ? 0.272 -0.908 18.680 1.00 84.75 128 ARG A C 1
ATOM 1067 O O . ARG A 1 128 ? 1.341 -0.312 18.551 1.00 84.75 128 ARG A O 1
ATOM 1074 N N . LYS A 1 129 ? 0.062 -2.113 18.142 1.00 92.69 129 LYS A N 1
ATOM 1075 C CA . LYS A 1 129 ? 1.048 -2.784 17.298 1.00 92.69 129 LYS A CA 1
ATOM 1076 C C . LYS A 1 129 ? 0.852 -2.370 15.851 1.00 92.69 129 LYS A C 1
ATOM 1078 O O . LYS A 1 129 ? -0.267 -2.222 15.367 1.00 92.69 129 LYS A O 1
ATOM 1083 N N . THR A 1 130 ? 1.970 -2.244 15.154 1.00 95.25 130 THR A N 1
ATOM 1084 C CA . THR A 1 130 ? 1.995 -2.077 13.708 1.00 95.25 130 THR A CA 1
ATOM 1085 C C . THR A 1 130 ? 1.463 -3.333 13.037 1.00 95.25 130 THR A C 1
ATOM 1087 O O . THR A 1 130 ? 2.091 -4.392 13.094 1.00 95.25 130 THR A O 1
ATOM 1090 N N . LYS A 1 131 ? 0.332 -3.199 12.357 1.00 96.25 131 LYS A N 1
ATOM 1091 C CA . LYS A 1 131 ? -0.209 -4.208 11.450 1.00 96.25 131 LYS A CA 1
ATOM 1092 C C . LYS A 1 131 ? 0.362 -3.985 10.055 1.00 96.25 131 LYS A C 1
ATOM 1094 O O . LYS A 1 131 ? 0.789 -2.879 9.718 1.00 96.25 131 LYS A O 1
ATOM 1099 N N . LYS A 1 132 ? 0.406 -5.040 9.243 1.00 96.75 132 LYS A N 1
ATOM 1100 C CA . LYS A 1 132 ? 1.008 -5.001 7.905 1.00 96.75 132 LYS A CA 1
ATOM 1101 C C . LYS A 1 132 ? 0.073 -5.625 6.887 1.00 96.75 132 LYS A C 1
ATOM 1103 O O . LYS A 1 132 ? -0.015 -6.842 6.819 1.00 96.75 132 LYS A O 1
ATOM 1108 N N . ALA A 1 133 ? -0.571 -4.797 6.069 1.00 97.38 133 ALA A N 1
ATOM 1109 C CA . ALA A 1 133 ? -1.241 -5.280 4.867 1.00 97.38 133 ALA A CA 1
ATOM 1110 C C . ALA A 1 133 ? -0.197 -5.525 3.781 1.00 97.38 133 ALA A C 1
ATOM 1112 O O . ALA A 1 133 ? 0.519 -4.611 3.365 1.00 97.38 133 ALA A O 1
ATOM 1113 N N . GLU A 1 134 ? -0.066 -6.787 3.382 1.00 97.88 134 GLU A N 1
ATOM 1114 C CA . GLU A 1 134 ? 0.945 -7.232 2.433 1.00 97.88 134 GLU A CA 1
ATOM 1115 C C . GLU A 1 134 ? 0.288 -7.629 1.108 1.00 97.88 134 GLU A C 1
ATOM 1117 O O . GLU A 1 134 ? -0.704 -8.360 1.064 1.00 97.88 134 GLU A O 1
ATOM 1122 N N . PHE A 1 135 ? 0.865 -7.135 0.017 1.00 98.25 135 PHE A N 1
ATOM 1123 C CA . PHE A 1 135 ? 0.436 -7.380 -1.355 1.00 98.25 135 PHE A CA 1
ATOM 1124 C C . PHE A 1 135 ? 1.624 -7.891 -2.166 1.00 98.25 135 PHE A C 1
ATOM 1126 O O . PHE A 1 135 ? 2.774 -7.559 -1.870 1.00 98.25 135 PHE A O 1
ATOM 1133 N N . LEU A 1 136 ? 1.365 -8.692 -3.194 1.00 98.38 136 LEU A N 1
ATOM 1134 C CA . LEU A 1 136 ? 2.398 -9.292 -4.028 1.00 98.38 136 LEU A CA 1
ATOM 1135 C C . LEU A 1 136 ? 2.275 -8.816 -5.469 1.00 98.38 136 LEU A C 1
ATOM 1137 O O . LEU A 1 136 ? 1.204 -8.854 -6.070 1.00 98.38 136 LEU A O 1
ATOM 1141 N N . PHE A 1 137 ? 3.409 -8.397 -6.021 1.00 98.44 137 PHE A N 1
ATOM 1142 C CA . PHE A 1 137 ? 3.566 -8.001 -7.411 1.00 98.44 137 PHE A CA 1
ATOM 1143 C C . PHE A 1 137 ? 4.481 -8.997 -8.145 1.00 98.44 137 PHE A C 1
ATOM 1145 O O . PHE A 1 137 ? 5.580 -9.291 -7.654 1.00 98.44 137 PHE A O 1
ATOM 1152 N N . PRO A 1 138 ? 4.082 -9.532 -9.313 1.00 97.81 138 PRO A N 1
ATOM 1153 C CA . PRO A 1 138 ? 4.856 -10.541 -10.017 1.00 97.81 138 PRO A CA 1
ATOM 1154 C C . PRO A 1 138 ? 6.221 -10.013 -10.465 1.00 97.81 138 PRO A C 1
ATOM 1156 O O . PRO A 1 138 ? 6.335 -9.070 -11.251 1.00 97.81 138 PRO A O 1
ATOM 1159 N N . SER A 1 139 ? 7.288 -10.699 -10.058 1.00 97.12 139 SER A N 1
ATOM 1160 C CA . SER A 1 139 ? 8.652 -10.384 -10.502 1.00 97.12 139 SER A CA 1
ATOM 1161 C C . SER A 1 139 ? 8.829 -10.554 -12.017 1.00 97.12 139 SER A C 1
ATOM 1163 O O . SER A 1 139 ? 9.704 -9.924 -12.601 1.00 97.12 139 SER A O 1
ATOM 1165 N N . ALA A 1 140 ? 8.006 -11.376 -12.677 1.00 96.88 140 ALA A N 1
ATOM 1166 C CA . ALA A 1 140 ? 8.004 -11.498 -14.136 1.00 96.88 140 ALA A CA 1
ATOM 1167 C C . ALA A 1 140 ? 7.561 -10.194 -14.825 1.00 96.88 140 ALA A C 1
ATOM 1169 O O . ALA A 1 140 ? 8.235 -9.745 -15.749 1.00 96.88 140 ALA A O 1
ATOM 1170 N N . VAL A 1 141 ? 6.496 -9.552 -14.329 1.00 97.06 141 VAL A N 1
ATOM 1171 C CA . VAL A 1 141 ? 6.032 -8.243 -14.824 1.00 97.06 141 VAL A CA 1
ATOM 1172 C C . VAL A 1 141 ? 7.071 -7.167 -14.508 1.00 97.06 141 VAL A C 1
ATOM 1174 O O . VAL A 1 141 ? 7.411 -6.359 -15.366 1.00 97.06 141 VAL A O 1
ATOM 1177 N N . ALA A 1 142 ? 7.671 -7.217 -13.314 1.00 96.75 142 ALA A N 1
ATOM 1178 C CA . ALA A 1 142 ? 8.735 -6.286 -12.938 1.00 96.75 142 ALA A CA 1
ATOM 1179 C C . ALA A 1 142 ? 9.943 -6.358 -13.887 1.00 96.75 142 ALA A C 1
ATOM 1181 O O . ALA A 1 142 ? 10.497 -5.332 -14.282 1.00 96.75 142 ALA A O 1
ATOM 1182 N N . LYS A 1 143 ? 10.345 -7.576 -14.273 1.00 96.25 143 LYS A N 1
ATOM 1183 C CA . LYS A 1 143 ? 11.423 -7.808 -15.244 1.00 96.25 143 LYS A CA 1
ATOM 1184 C C . LYS A 1 143 ? 11.029 -7.345 -16.644 1.00 96.25 143 LYS A C 1
ATOM 1186 O O . LYS A 1 143 ? 11.849 -6.720 -17.305 1.00 96.25 143 LYS A O 1
ATOM 1191 N N . MET A 1 144 ? 9.795 -7.623 -17.069 1.00 95.12 144 MET A N 1
ATOM 1192 C CA . MET A 1 144 ? 9.262 -7.190 -18.366 1.00 95.12 144 MET A CA 1
ATOM 1193 C C . MET A 1 144 ? 9.324 -5.664 -18.530 1.00 95.12 144 MET A C 1
ATOM 1195 O O . MET A 1 144 ? 9.711 -5.191 -19.592 1.00 95.12 144 MET A O 1
ATOM 1199 N N . ASN A 1 145 ? 9.026 -4.909 -17.469 1.00 94.75 145 ASN A N 1
ATOM 1200 C CA . ASN A 1 145 ? 9.013 -3.440 -17.497 1.00 94.75 145 ASN A CA 1
ATOM 1201 C C . ASN A 1 145 ? 10.357 -2.805 -17.086 1.00 94.75 145 ASN A C 1
ATOM 1203 O O . ASN A 1 145 ? 10.430 -1.593 -16.882 1.00 94.75 145 ASN A O 1
ATOM 1207 N N . GLU A 1 146 ? 11.416 -3.611 -16.953 1.00 94.75 146 GLU A N 1
ATOM 1208 C CA . GLU A 1 146 ? 12.770 -3.185 -16.573 1.00 94.75 146 GLU A CA 1
ATOM 1209 C C . GLU A 1 146 ? 12.847 -2.398 -15.247 1.00 94.75 146 GLU A C 1
ATOM 1211 O O . GLU A 1 146 ? 13.674 -1.501 -15.085 1.00 94.75 146 GLU A O 1
ATOM 1216 N N . LEU A 1 147 ? 12.043 -2.769 -14.241 1.00 92.75 147 LEU A N 1
ATOM 1217 C CA . LEU A 1 147 ? 11.990 -2.056 -12.950 1.00 92.75 147 LEU A CA 1
AT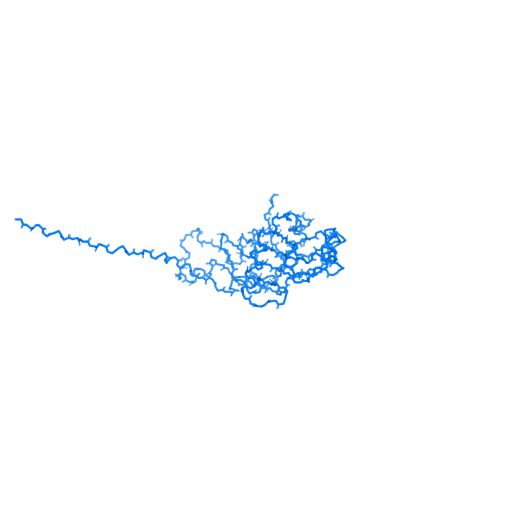OM 1218 C C . LEU A 1 147 ? 13.289 -2.144 -12.115 1.00 92.75 147 LEU A C 1
ATOM 1220 O O . LEU A 1 147 ? 13.427 -1.477 -11.087 1.00 92.75 147 LEU A O 1
ATOM 1224 N N . GLY A 1 148 ? 14.249 -2.960 -12.553 1.00 87.12 148 GLY A N 1
ATOM 1225 C CA . GLY A 1 148 ? 15.532 -3.185 -11.894 1.00 87.12 148 GLY A CA 1
ATOM 1226 C C . GLY A 1 148 ? 15.465 -4.165 -10.717 1.00 87.12 148 GLY A C 1
ATOM 1227 O O . GLY A 1 148 ? 14.422 -4.721 -10.391 1.00 87.12 148 GLY A O 1
ATOM 1228 N N . ASN A 1 149 ? 16.614 -4.384 -10.069 1.00 83.31 149 ASN A N 1
ATOM 1229 C CA . ASN A 1 149 ? 16.746 -5.334 -8.949 1.00 83.31 149 ASN A CA 1
ATOM 1230 C C . ASN A 1 149 ? 16.170 -4.809 -7.626 1.00 83.31 149 ASN A C 1
ATOM 1232 O O . ASN A 1 149 ? 15.891 -5.587 -6.721 1.00 83.31 149 ASN A O 1
ATOM 1236 N N . TYR A 1 150 ? 16.012 -3.489 -7.514 1.00 86.12 150 TYR A N 1
ATOM 1237 C CA . TYR A 1 150 ? 15.421 -2.823 -6.354 1.00 86.12 150 TYR A CA 1
ATOM 1238 C C . TYR A 1 150 ? 14.338 -1.853 -6.835 1.00 86.12 150 TYR A C 1
ATOM 1240 O O . TYR A 1 150 ? 14.577 -0.639 -6.856 1.00 86.12 150 TYR A O 1
ATOM 1248 N N . PRO A 1 151 ? 13.183 -2.376 -7.287 1.00 91.38 151 PRO A N 1
ATOM 1249 C CA . PRO A 1 151 ? 12.097 -1.558 -7.804 1.00 91.38 151 PRO A CA 1
ATOM 1250 C C . PRO A 1 151 ? 11.671 -0.503 -6.792 1.00 91.38 151 PRO A C 1
ATOM 1252 O O . PRO A 1 151 ? 11.507 -0.784 -5.604 1.00 91.38 151 PRO A O 1
ATOM 1255 N N . LYS A 1 152 ? 11.487 0.725 -7.272 1.00 91.62 152 LYS A N 1
ATOM 1256 C CA . LYS A 1 152 ? 10.993 1.843 -6.469 1.00 91.62 152 LYS A CA 1
ATOM 1257 C C . LYS A 1 152 ? 9.651 2.284 -7.011 1.00 91.62 152 LYS A C 1
ATOM 1259 O O . LYS A 1 152 ? 9.512 2.483 -8.214 1.00 91.62 152 LYS A O 1
ATOM 1264 N N . LEU A 1 153 ? 8.701 2.478 -6.106 1.00 94.94 153 LEU A N 1
ATOM 1265 C CA . LEU A 1 153 ? 7.427 3.098 -6.437 1.00 94.94 153 LEU A CA 1
ATOM 1266 C C . LEU A 1 153 ? 7.671 4.504 -6.976 1.00 94.94 153 LEU A C 1
ATOM 1268 O O . LEU A 1 153 ? 8.412 5.287 -6.375 1.00 94.94 153 LEU A O 1
ATOM 1272 N N . THR A 1 154 ? 7.028 4.827 -8.093 1.00 95.44 154 THR A N 1
ATOM 1273 C CA . THR A 1 154 ? 6.895 6.221 -8.528 1.00 95.44 154 THR A CA 1
ATOM 1274 C C . THR A 1 154 ? 5.835 6.945 -7.716 1.00 95.44 154 THR A C 1
ATOM 1276 O O . THR A 1 154 ? 5.954 8.147 -7.501 1.00 95.44 154 THR A O 1
ATOM 1279 N N . GLY A 1 155 ? 4.835 6.219 -7.222 1.00 96.31 155 GLY A N 1
ATOM 1280 C CA . GLY A 1 155 ? 3.855 6.730 -6.281 1.00 96.31 155 GLY A CA 1
ATOM 1281 C C . GLY A 1 155 ? 2.985 5.625 -5.698 1.00 96.31 155 GLY A C 1
ATOM 1282 O O . GLY A 1 155 ? 3.054 4.469 -6.135 1.00 96.31 155 GLY A O 1
ATOM 1283 N N . TYR A 1 156 ? 2.175 6.005 -4.717 1.00 97.62 156 TYR A N 1
ATOM 1284 C CA . TYR A 1 156 ? 1.113 5.177 -4.170 1.00 97.62 156 TYR A CA 1
ATOM 1285 C C . TYR A 1 156 ? -0.071 6.022 -3.689 1.00 97.62 156 TYR A C 1
ATOM 1287 O O . TYR A 1 156 ? 0.084 7.199 -3.353 1.00 97.62 156 TYR A O 1
ATOM 1295 N N . VAL A 1 157 ? -1.233 5.382 -3.617 1.00 97.69 157 VAL A N 1
ATOM 1296 C CA . VAL A 1 157 ? -2.430 5.819 -2.892 1.00 97.69 157 VAL A CA 1
ATOM 1297 C C . VAL A 1 157 ? -2.849 4.662 -1.995 1.00 97.69 157 VAL A C 1
ATOM 1299 O O . VAL A 1 157 ? -2.890 3.522 -2.456 1.00 97.69 157 VAL A O 1
ATOM 1302 N N . VAL A 1 158 ? -3.176 4.934 -0.738 1.00 97.94 158 VAL A N 1
ATOM 1303 C CA . VAL A 1 158 ? -3.803 3.961 0.159 1.00 97.94 158 VAL A CA 1
ATOM 1304 C C . VAL A 1 158 ? -5.090 4.536 0.722 1.00 97.94 158 VAL A C 1
ATOM 1306 O O . VAL A 1 158 ? -5.142 5.698 1.112 1.00 97.94 158 VAL A O 1
ATOM 1309 N N . GLU A 1 159 ? -6.128 3.715 0.765 1.00 97.44 159 GLU A N 1
ATOM 1310 C CA . GLU A 1 159 ? -7.410 4.061 1.361 1.00 97.44 159 GLU A CA 1
ATOM 1311 C C . GLU A 1 159 ? -7.808 2.992 2.369 1.00 97.44 159 GLU A C 1
ATOM 1313 O O . GLU A 1 159 ? -7.742 1.792 2.098 1.00 97.44 159 GLU A O 1
ATOM 1318 N N . PHE A 1 160 ? -8.231 3.452 3.542 1.00 97.56 160 PHE A N 1
ATOM 1319 C CA . PHE A 1 160 ? -8.829 2.619 4.572 1.00 97.56 160 PHE A CA 1
ATOM 1320 C C . PHE A 1 160 ? -10.305 2.967 4.652 1.00 97.56 160 PHE A C 1
ATOM 1322 O O . PHE A 1 160 ? -10.647 4.146 4.751 1.00 97.56 160 PHE A O 1
ATOM 1329 N N . SER A 1 161 ? -11.178 1.969 4.628 1.00 96.06 161 SER A N 1
ATOM 1330 C CA . SER A 1 161 ? -12.610 2.206 4.768 1.00 96.06 161 SER A CA 1
ATOM 1331 C C . SER A 1 161 ? -13.314 1.108 5.552 1.00 96.06 161 SER A C 1
ATOM 1333 O O . SER A 1 161 ? -12.811 -0.007 5.674 1.00 96.06 161 SER A O 1
ATOM 1335 N N . ARG A 1 162 ? -14.469 1.441 6.125 1.00 94.12 162 ARG A N 1
ATOM 1336 C CA . ARG A 1 162 ? -15.363 0.499 6.810 1.00 94.12 162 ARG A CA 1
ATOM 1337 C C . ARG A 1 162 ? -16.794 0.951 6.582 1.00 94.12 162 ARG A C 1
ATOM 1339 O O . ARG A 1 162 ? -17.098 2.126 6.761 1.00 94.12 162 ARG A O 1
ATOM 1346 N N . ASN A 1 163 ? -17.681 0.034 6.202 1.00 87.94 163 ASN A N 1
ATOM 1347 C CA . ASN A 1 163 ? -19.103 0.329 5.967 1.00 87.94 163 ASN A CA 1
ATOM 1348 C C . ASN A 1 163 ? -19.347 1.494 4.978 1.00 87.94 163 ASN A C 1
ATOM 1350 O O . ASN A 1 163 ? -20.303 2.252 5.127 1.00 87.94 163 ASN A O 1
ATOM 1354 N N . GLY A 1 164 ? -18.471 1.648 3.977 1.00 85.81 164 GLY A N 1
ATOM 1355 C CA . GLY A 1 164 ? -18.537 2.731 2.988 1.00 85.81 164 GLY A CA 1
ATOM 1356 C C . GLY A 1 164 ? -17.998 4.088 3.461 1.00 85.81 164 GLY A C 1
ATOM 1357 O O . GLY A 1 164 ? -18.019 5.040 2.685 1.00 85.81 164 GLY A O 1
ATOM 1358 N N . GLU A 1 165 ? -17.502 4.195 4.697 1.00 89.69 165 GLU A N 1
ATOM 1359 C CA . GLU A 1 165 ? -16.836 5.393 5.215 1.00 89.69 165 GLU A CA 1
ATOM 1360 C C . GLU A 1 165 ? -15.315 5.267 5.069 1.00 89.69 165 GLU A C 1
ATOM 1362 O O . GLU A 1 165 ? -14.722 4.305 5.555 1.00 89.69 165 GLU A O 1
ATOM 1367 N N . THR A 1 166 ? -14.676 6.239 4.412 1.00 92.94 166 THR A N 1
ATOM 1368 C CA . THR A 1 166 ? -13.215 6.302 4.253 1.00 92.94 166 THR A CA 1
ATOM 1369 C C . THR A 1 166 ? -12.577 7.087 5.396 1.00 92.94 166 THR A C 1
ATOM 1371 O O . THR A 1 166 ? -12.988 8.206 5.703 1.00 92.94 166 THR A O 1
ATOM 1374 N N . PHE A 1 167 ? -11.519 6.540 5.988 1.00 93.56 167 PHE A N 1
ATOM 1375 C CA . PHE A 1 167 ? -10.740 7.210 7.025 1.00 93.56 167 PHE A CA 1
ATOM 1376 C C . PHE A 1 167 ? -9.640 8.072 6.406 1.00 93.56 167 PHE A C 1
ATOM 1378 O O . PHE A 1 167 ? -8.882 7.607 5.556 1.00 93.56 167 PHE A O 1
ATOM 1385 N N . LYS A 1 168 ? -9.523 9.325 6.859 1.00 90.94 168 LYS A N 1
ATOM 1386 C CA . LYS A 1 168 ? -8.455 10.232 6.422 1.00 90.94 168 LYS A CA 1
ATOM 1387 C C . LYS A 1 168 ? -7.142 9.894 7.117 1.00 90.94 168 LYS A C 1
ATOM 1389 O O . LYS A 1 168 ? -7.078 9.921 8.348 1.00 90.94 168 LYS A O 1
ATOM 1394 N N . VAL A 1 169 ? -6.097 9.646 6.332 1.00 94.12 169 VAL A N 1
ATOM 1395 C CA . VAL A 1 169 ? -4.777 9.271 6.849 1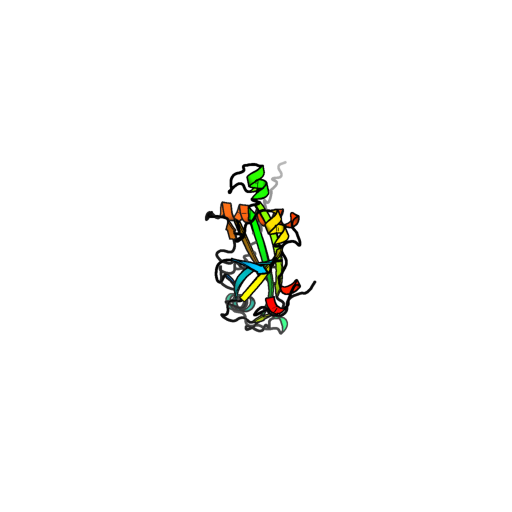.00 94.12 169 VAL A CA 1
ATOM 1396 C C . VAL A 1 169 ? -3.698 10.196 6.285 1.00 94.12 169 VAL A C 1
ATOM 1398 O O . VAL A 1 169 ? -3.708 10.549 5.104 1.00 94.12 169 VAL A O 1
ATOM 1401 N N . THR A 1 170 ? -2.761 10.611 7.134 1.00 94.00 170 THR A N 1
ATOM 1402 C CA . THR A 1 170 ? -1.587 11.386 6.713 1.00 94.00 170 THR A CA 1
ATOM 1403 C C . THR A 1 170 ? -0.711 10.547 5.781 1.00 94.00 170 THR A C 1
ATOM 1405 O O . THR A 1 170 ? -0.572 9.341 5.971 1.00 94.00 170 THR A O 1
ATOM 1408 N N . ASP A 1 171 ? -0.098 11.181 4.778 1.00 93.19 171 ASP A N 1
ATOM 1409 C CA . ASP A 1 171 ? 0.795 10.535 3.803 1.00 93.19 171 ASP A CA 1
ATOM 1410 C C . ASP A 1 171 ? 0.144 9.384 3.009 1.00 93.19 171 ASP A C 1
ATOM 1412 O O . ASP A 1 171 ? 0.842 8.516 2.478 1.00 93.19 171 ASP A O 1
ATOM 1416 N N . GLN A 1 172 ? -1.191 9.383 2.894 1.00 94.62 172 GLN A N 1
ATOM 1417 C CA . GLN A 1 172 ? -1.942 8.363 2.155 1.00 94.62 172 GLN A CA 1
ATOM 1418 C C . GLN A 1 172 ? -1.704 8.418 0.637 1.00 94.62 172 GLN A C 1
ATOM 1420 O O . GLN A 1 172 ? -1.907 7.422 -0.054 1.00 94.62 172 GLN A O 1
ATOM 1425 N N . VAL A 1 173 ? -1.250 9.565 0.117 1.00 96.56 173 VAL A N 1
ATOM 1426 C CA . VAL A 1 173 ? -0.834 9.746 -1.279 1.00 96.56 173 VAL A CA 1
ATOM 1427 C C . VAL A 1 173 ? 0.623 10.183 -1.314 1.00 96.56 173 VAL A C 1
ATOM 1429 O O . VAL A 1 173 ? 1.034 11.097 -0.605 1.00 96.56 173 VAL A O 1
ATOM 1432 N N . THR A 1 174 ? 1.423 9.551 -2.164 1.00 96.00 174 THR A N 1
ATOM 1433 C CA . THR A 1 174 ? 2.788 9.992 -2.470 1.00 96.00 174 THR A CA 1
ATOM 1434 C C . THR A 1 174 ? 3.034 9.844 -3.956 1.00 96.00 174 THR A C 1
ATOM 1436 O O . THR A 1 174 ? 2.703 8.817 -4.543 1.00 96.00 174 THR A O 1
ATOM 1439 N N . PHE A 1 175 ? 3.665 10.843 -4.565 1.00 95.62 175 PHE A N 1
ATOM 1440 C CA . PHE A 1 175 ? 4.035 10.795 -5.971 1.00 95.62 175 PHE A CA 1
ATOM 1441 C C . PHE A 1 175 ? 5.360 11.519 -6.208 1.00 95.62 175 PHE A C 1
ATOM 1443 O O . PHE A 1 175 ? 5.467 12.738 -6.075 1.00 95.62 175 PHE A O 1
ATOM 1450 N N . LEU A 1 176 ? 6.386 10.749 -6.572 1.00 92.75 176 LEU A N 1
ATOM 1451 C CA . LEU A 1 176 ? 7.757 11.207 -6.777 1.00 92.75 176 LEU A CA 1
ATOM 1452 C C . LEU A 1 176 ? 8.223 12.116 -5.625 1.00 92.75 176 LEU A C 1
ATOM 1454 O O . LEU A 1 176 ? 8.233 11.700 -4.470 1.00 92.75 176 LEU A O 1
ATOM 1458 N N . ASN A 1 177 ? 8.645 13.338 -5.942 1.00 91.50 177 ASN A N 1
ATOM 1459 C CA . ASN A 1 177 ? 9.041 14.360 -4.982 1.00 91.50 177 ASN A CA 1
ATOM 1460 C C . ASN A 1 177 ? 8.059 15.544 -4.959 1.00 91.50 177 ASN A C 1
ATOM 1462 O O . ASN A 1 177 ? 8.464 16.646 -4.592 1.00 91.50 177 ASN A O 1
ATOM 1466 N N . TYR A 1 178 ? 6.822 15.335 -5.417 1.00 92.25 178 TYR A N 1
ATOM 1467 C CA . TYR A 1 178 ? 5.772 16.346 -5.374 1.00 92.25 178 TYR A CA 1
ATOM 1468 C C . TYR A 1 178 ? 5.130 16.393 -3.986 1.00 92.25 178 TYR A C 1
ATOM 1470 O O . TYR A 1 178 ? 4.863 15.357 -3.383 1.00 92.25 178 TYR A O 1
ATOM 1478 N N . ASP A 1 179 ? 4.877 17.606 -3.510 1.00 91.38 179 ASP A N 1
ATOM 1479 C CA . ASP A 1 179 ? 4.285 17.922 -2.205 1.00 91.38 179 ASP A CA 1
ATOM 1480 C C . ASP A 1 179 ? 3.017 18.787 -2.317 1.00 91.38 179 ASP A C 1
ATOM 1482 O O . ASP A 1 179 ? 2.288 18.951 -1.344 1.00 91.38 179 ASP A O 1
ATOM 1486 N N . GLN A 1 180 ? 2.732 19.343 -3.498 1.00 93.94 180 GLN A N 1
ATOM 1487 C CA . GLN A 1 180 ? 1.532 20.146 -3.723 1.00 93.94 180 GLN A CA 1
ATOM 1488 C C . GLN A 1 180 ? 0.306 19.251 -3.916 1.00 93.94 180 GLN A C 1
ATOM 1490 O O . GLN A 1 180 ? 0.286 18.406 -4.815 1.00 93.94 180 GLN A O 1
ATOM 1495 N N . GLU A 1 181 ? -0.741 19.523 -3.137 1.00 92.44 181 GLU A N 1
ATOM 1496 C CA . GLU A 1 181 ? -2.008 18.779 -3.132 1.00 92.44 181 GLU A CA 1
ATOM 1497 C C . GLU A 1 181 ? -2.610 18.606 -4.534 1.00 92.44 181 GLU A C 1
ATOM 1499 O O . GLU A 1 181 ? -3.065 17.527 -4.891 1.00 92.44 181 GLU A O 1
ATOM 1504 N N . GLU A 1 182 ? -2.540 19.638 -5.382 1.00 94.38 182 GLU A N 1
ATOM 1505 C CA . GLU A 1 182 ? -3.060 19.575 -6.753 1.00 94.38 182 GLU A CA 1
ATOM 1506 C C . GLU A 1 182 ? -2.394 18.464 -7.587 1.00 94.38 182 GLU A C 1
ATOM 1508 O O . GLU A 1 182 ? -3.061 17.791 -8.376 1.00 94.38 182 GLU A O 1
ATOM 1513 N N . TYR A 1 183 ? -1.083 18.252 -7.428 1.00 93.06 183 TYR A N 1
ATOM 1514 C CA . TYR A 1 183 ? -0.371 17.188 -8.140 1.00 93.06 183 TYR A CA 1
ATOM 1515 C C . TYR A 1 183 ? -0.661 15.813 -7.547 1.00 93.06 183 TYR A C 1
ATOM 1517 O O . TYR A 1 183 ? -0.766 14.845 -8.303 1.00 93.06 183 TYR A O 1
ATOM 1525 N N . LEU A 1 184 ? -0.799 15.726 -6.223 1.00 95.06 184 LEU A N 1
ATOM 1526 C CA . LEU A 1 184 ? -1.131 14.478 -5.538 1.00 95.06 184 LEU A CA 1
ATOM 1527 C C . LEU A 1 184 ? -2.547 14.012 -5.894 1.00 95.06 184 LEU A C 1
ATOM 1529 O O . LEU A 1 184 ? -2.733 12.839 -6.210 1.00 95.06 184 LEU A O 1
ATOM 1533 N N . GLU A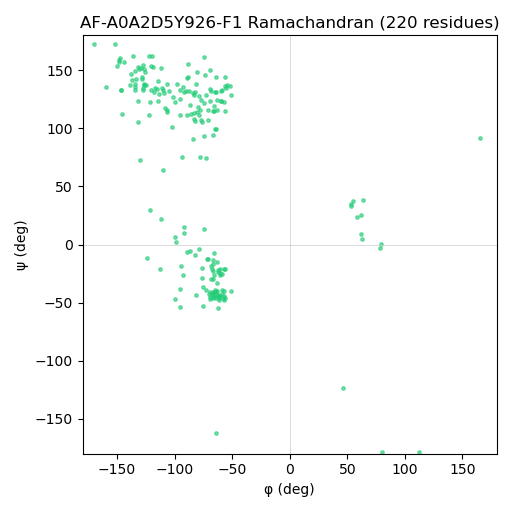 1 185 ? -3.517 14.923 -5.960 1.00 95.06 185 GLU A N 1
ATOM 1534 C CA . GLU A 1 185 ? -4.891 14.583 -6.338 1.00 95.06 185 GLU A CA 1
ATOM 1535 C C . GLU A 1 185 ? -4.993 14.197 -7.820 1.00 95.06 185 GLU A C 1
ATOM 1537 O O . GLU A 1 185 ? -5.620 13.195 -8.161 1.00 95.06 185 GLU A O 1
ATOM 1542 N N . LYS A 1 186 ? -4.293 14.909 -8.717 1.00 94.62 186 LYS A N 1
ATOM 1543 C CA . LYS A 1 186 ? -4.178 14.490 -10.128 1.00 94.62 186 LYS A CA 1
ATOM 1544 C C . LYS A 1 186 ? -3.584 13.088 -10.250 1.00 94.62 186 LYS A C 1
ATOM 1546 O O . LYS A 1 186 ? -4.096 12.271 -11.013 1.00 94.62 186 LYS A O 1
ATOM 1551 N N . TYR A 1 187 ? -2.524 12.799 -9.497 1.00 95.75 187 TYR A N 1
ATOM 1552 C CA . TYR A 1 187 ? -1.932 11.465 -9.460 1.00 95.75 187 TYR A CA 1
ATOM 1553 C C . TYR A 1 187 ? -2.927 10.414 -8.952 1.00 95.75 187 TYR A C 1
ATOM 1555 O O . TYR A 1 187 ? -3.054 9.360 -9.576 1.00 95.75 187 TYR A O 1
ATOM 1563 N N . ARG A 1 188 ? -3.659 10.704 -7.870 1.00 96.25 188 ARG A N 1
ATOM 1564 C CA . ARG A 1 188 ? -4.687 9.809 -7.327 1.00 96.25 188 ARG A CA 1
ATOM 1565 C C . ARG A 1 188 ? -5.751 9.486 -8.369 1.00 96.25 188 ARG A C 1
ATOM 1567 O O . ARG A 1 188 ? -6.036 8.311 -8.585 1.00 96.25 188 ARG A O 1
ATOM 1574 N N . MET A 1 189 ? -6.276 10.494 -9.065 1.00 95.94 189 MET A N 1
ATOM 1575 C CA . MET A 1 189 ? -7.247 10.293 -10.146 1.00 95.94 189 MET A CA 1
ATOM 1576 C C . MET A 1 189 ? -6.696 9.389 -11.257 1.00 95.94 189 MET A C 1
ATOM 1578 O O . MET A 1 189 ? -7.381 8.469 -11.698 1.00 95.94 189 MET A O 1
ATOM 1582 N N . GLU A 1 190 ? -5.460 9.620 -11.704 1.00 95.56 190 GLU A N 1
ATOM 1583 C CA . GLU A 1 190 ? -4.809 8.780 -12.719 1.00 95.56 190 GLU A CA 1
ATOM 1584 C C . GLU A 1 190 ? -4.640 7.332 -12.237 1.00 95.56 190 GLU A C 1
ATOM 1586 O O . GLU A 1 190 ? -4.973 6.401 -12.970 1.00 95.56 190 GLU A O 1
ATOM 1591 N N . ALA A 1 191 ? -4.192 7.134 -10.993 1.00 96.12 191 ALA A N 1
ATOM 1592 C CA . ALA A 1 191 ? -3.997 5.810 -10.413 1.00 96.12 191 ALA A CA 1
ATOM 1593 C C . ALA A 1 191 ? -5.307 5.024 -10.297 1.00 96.12 191 ALA A C 1
ATOM 1595 O O . ALA A 1 191 ? -5.364 3.854 -10.686 1.00 96.12 191 ALA A O 1
ATOM 1596 N N . VAL A 1 192 ? -6.375 5.675 -9.837 1.00 96.06 192 VAL A N 1
ATOM 1597 C CA . VAL A 1 192 ? -7.706 5.066 -9.740 1.00 96.06 192 VAL A CA 1
ATOM 1598 C C . VAL A 1 192 ? -8.241 4.704 -11.126 1.00 96.06 192 VAL A C 1
ATOM 1600 O O . VAL A 1 192 ? -8.694 3.581 -11.325 1.00 96.06 192 VAL A O 1
ATOM 1603 N N . ASN A 1 193 ? -8.136 5.608 -12.102 1.00 95.75 193 ASN A N 1
ATOM 1604 C CA . ASN A 1 193 ? -8.728 5.397 -13.424 1.00 95.75 193 ASN A CA 1
ATOM 1605 C C . ASN A 1 193 ? -7.980 4.350 -14.264 1.00 95.75 193 ASN A C 1
ATOM 1607 O O . ASN A 1 193 ? -8.614 3.564 -14.967 1.00 95.75 193 ASN A O 1
ATOM 1611 N N . LYS A 1 194 ? -6.643 4.328 -14.199 1.00 96.62 194 LYS A N 1
ATOM 1612 C CA . LYS A 1 194 ? -5.809 3.494 -15.084 1.00 96.62 194 LYS A CA 1
ATOM 1613 C C . LYS A 1 194 ? -5.421 2.143 -14.503 1.00 96.62 194 LYS A C 1
ATOM 1615 O O . LYS A 1 194 ? -5.042 1.252 -15.252 1.00 96.62 194 LYS A O 1
ATOM 1620 N N . SER A 1 195 ? -5.519 1.959 -13.188 1.00 96.12 195 SER A N 1
ATOM 1621 C CA . SER A 1 195 ? -5.167 0.677 -12.554 1.00 96.12 195 SER A CA 1
ATOM 1622 C C . SER A 1 195 ? -6.011 -0.505 -13.034 1.00 96.12 195 SER A C 1
ATOM 1624 O O . SER A 1 195 ? -5.516 -1.630 -13.041 1.00 96.12 195 SER A O 1
ATOM 1626 N N . SER A 1 196 ? -7.240 -0.246 -13.492 1.00 95.38 196 SER A N 1
ATOM 1627 C CA . SER A 1 196 ? -8.133 -1.258 -14.072 1.00 95.38 196 SER A CA 1
ATOM 1628 C C . SER A 1 196 ? -7.546 -1.965 -15.300 1.00 95.38 196 SER A C 1
ATOM 1630 O O . SER A 1 196 ? -7.873 -3.119 -15.557 1.00 95.38 196 SER A O 1
ATOM 1632 N N . GLU A 1 197 ? -6.620 -1.327 -16.025 1.00 94.88 197 GLU A N 1
ATOM 1633 C CA . GLU A 1 197 ? -5.929 -1.940 -17.168 1.00 94.88 197 GLU A CA 1
ATOM 1634 C C . GLU A 1 197 ? -5.020 -3.110 -16.749 1.00 94.88 197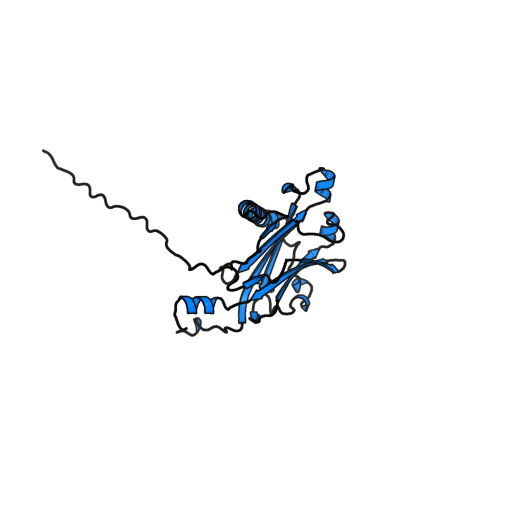 GLU A C 1
ATOM 1636 O O . GLU A 1 197 ? -4.730 -3.985 -17.563 1.00 94.88 197 GLU A O 1
ATOM 1641 N N . ASN A 1 198 ? -4.596 -3.144 -15.480 1.00 96.38 198 ASN A N 1
ATOM 1642 C CA . ASN A 1 198 ? -3.712 -4.164 -14.913 1.00 96.38 198 ASN A CA 1
ATOM 1643 C C . ASN A 1 198 ? -4.353 -4.898 -13.722 1.00 96.38 198 ASN A C 1
ATOM 1645 O O . ASN A 1 198 ? -3.656 -5.327 -12.793 1.00 96.38 198 ASN A O 1
ATOM 1649 N N . GLU A 1 199 ? -5.680 -5.018 -13.723 1.00 94.94 199 GLU A N 1
ATOM 1650 C CA . GLU A 1 199 ? -6.419 -5.736 -12.688 1.00 94.94 199 GLU A CA 1
ATOM 1651 C C . GLU A 1 199 ? -5.898 -7.177 -12.519 1.00 94.94 199 GLU A C 1
ATOM 1653 O O . GLU A 1 199 ? -5.582 -7.874 -13.486 1.00 94.94 199 GLU A O 1
ATOM 1658 N N . GLY A 1 200 ? -5.757 -7.618 -11.266 1.00 94.75 200 GLY A N 1
ATOM 1659 C CA . GLY A 1 200 ? -5.274 -8.959 -10.926 1.00 94.75 200 GLY A CA 1
ATOM 1660 C C . GLY A 1 200 ? -3.756 -9.159 -11.020 1.00 94.75 200 GLY A C 1
ATOM 1661 O O . GLY A 1 200 ? -3.270 -10.235 -10.673 1.00 94.75 200 GLY A O 1
ATOM 1662 N N . VAL A 1 201 ? -2.982 -8.153 -11.448 1.00 97.62 201 VAL A N 1
ATOM 1663 C CA . VAL A 1 201 ? -1.511 -8.229 -11.410 1.00 97.62 201 VAL A CA 1
ATOM 1664 C C . VAL A 1 201 ? -0.996 -8.046 -9.984 1.00 97.62 201 VAL A C 1
ATOM 1666 O O . VAL A 1 201 ? -0.222 -8.870 -9.506 1.00 97.62 201 VAL A O 1
ATOM 1669 N N . LEU A 1 202 ? -1.409 -6.974 -9.302 1.00 98.38 202 LEU A N 1
ATOM 1670 C CA . LEU A 1 202 ? -1.160 -6.812 -7.871 1.00 98.38 202 LEU A CA 1
ATOM 1671 C C . LEU A 1 202 ? -2.240 -7.585 -7.117 1.00 98.38 202 LEU A C 1
ATOM 1673 O O . LEU A 1 202 ? -3.425 -7.393 -7.376 1.00 98.38 202 LEU A O 1
ATOM 1677 N N . ILE A 1 203 ? -1.834 -8.441 -6.185 1.00 97.88 203 ILE A N 1
ATOM 1678 C CA . ILE A 1 203 ? -2.769 -9.286 -5.435 1.00 97.88 203 ILE A CA 1
ATOM 1679 C C . ILE A 1 203 ? -2.533 -9.180 -3.929 1.00 97.88 203 ILE A C 1
ATOM 1681 O O . ILE A 1 203 ? -1.396 -8.955 -3.503 1.00 97.88 203 ILE A O 1
ATOM 1685 N N . PRO A 1 204 ? -3.560 -9.386 -3.093 1.00 97.62 204 PRO A N 1
ATOM 1686 C CA . PRO A 1 204 ? -3.365 -9.597 -1.664 1.00 97.62 204 PRO A CA 1
ATOM 1687 C C . PRO A 1 204 ? -2.470 -10.809 -1.402 1.00 97.62 204 PRO A C 1
ATOM 1689 O O . PRO A 1 204 ? -2.665 -11.880 -1.979 1.00 97.62 204 PRO A O 1
ATOM 1692 N N . ALA A 1 205 ? -1.482 -10.663 -0.519 1.00 97.06 205 ALA A N 1
ATOM 1693 C CA . ALA A 1 205 ? -0.469 -11.698 -0.323 1.00 97.06 205 ALA A CA 1
ATOM 1694 C C . ALA A 1 205 ? -1.039 -12.993 0.279 1.00 97.06 205 ALA A C 1
ATOM 1696 O O . ALA A 1 205 ? -0.564 -14.086 -0.038 1.00 97.06 205 ALA A O 1
ATOM 1697 N N . TYR A 1 206 ? -2.097 -12.887 1.089 1.00 95.38 206 TYR A N 1
ATOM 1698 C CA . TYR A 1 206 ? -2.734 -14.036 1.735 1.00 95.38 206 TYR A CA 1
ATOM 1699 C C . TYR A 1 206 ? -3.293 -15.065 0.741 1.00 95.38 206 TYR A C 1
ATOM 1701 O O . TYR A 1 206 ? -3.376 -16.244 1.075 1.00 95.38 206 TYR A O 1
ATOM 1709 N N . LEU A 1 207 ? -3.608 -14.654 -0.496 1.00 94.94 207 LEU A N 1
ATOM 1710 C CA . LEU A 1 207 ? -4.044 -15.567 -1.559 1.00 94.94 207 LEU A CA 1
ATOM 1711 C C . LEU A 1 207 ? -2.964 -16.592 -1.934 1.00 94.94 207 LEU A C 1
ATOM 1713 O O . LEU A 1 207 ? -3.270 -17.645 -2.490 1.00 94.94 207 LEU A O 1
ATOM 1717 N N . ILE A 1 208 ? -1.697 -16.293 -1.632 1.00 95.62 208 ILE A N 1
ATOM 1718 C CA . ILE A 1 208 ? -0.566 -17.198 -1.843 1.00 95.62 208 ILE A CA 1
ATOM 1719 C C . ILE A 1 208 ? -0.230 -17.986 -0.571 1.00 95.62 208 ILE A C 1
ATOM 1721 O O . ILE A 1 208 ? 0.147 -19.155 -0.665 1.00 95.62 208 ILE A O 1
ATOM 1725 N N . SER A 1 209 ? -0.322 -17.365 0.611 1.00 93.38 209 SER A N 1
ATOM 1726 C CA . SER A 1 209 ? -0.024 -18.022 1.890 1.00 93.38 209 SER A CA 1
ATOM 1727 C C . SER A 1 209 ? -0.656 -17.309 3.085 1.00 93.38 209 SER A C 1
ATOM 1729 O O . SER A 1 209 ? -0.491 -16.104 3.254 1.00 93.38 209 SER A O 1
ATOM 1731 N N . ASP A 1 210 ? -1.255 -18.071 4.001 1.00 91.88 210 ASP A N 1
ATOM 1732 C CA . ASP A 1 210 ? -1.810 -17.537 5.253 1.00 91.88 210 ASP A CA 1
ATOM 1733 C C . ASP A 1 210 ? -0.732 -16.910 6.168 1.00 91.88 210 ASP A C 1
ATOM 1735 O O . ASP A 1 210 ? -1.055 -16.128 7.056 1.00 91.88 210 ASP A O 1
ATOM 1739 N N . ASN A 1 211 ? 0.564 -17.163 5.932 1.00 92.56 211 ASN A N 1
ATOM 1740 C CA . ASN A 1 211 ? 1.654 -16.515 6.682 1.00 92.56 211 ASN A CA 1
ATOM 1741 C C . ASN A 1 211 ? 1.671 -14.982 6.530 1.00 92.56 211 ASN A C 1
ATOM 1743 O O . ASN A 1 211 ? 2.261 -14.292 7.361 1.00 92.56 211 ASN A O 1
ATOM 1747 N N . TYR A 1 212 ? 1.054 -14.448 5.474 1.00 93.44 212 TYR A N 1
ATOM 1748 C CA . TYR A 1 212 ? 0.914 -13.006 5.261 1.00 93.44 212 TYR A CA 1
ATOM 1749 C C . TYR A 1 212 ? -0.211 -12.379 6.101 1.00 93.44 212 TYR A C 1
ATOM 1751 O O . TYR A 1 212 ? -0.367 -11.162 6.101 1.00 93.44 212 TYR A O 1
ATOM 1759 N N . LEU A 1 213 ? -0.971 -13.194 6.839 1.00 91.50 213 LEU A N 1
ATOM 1760 C CA . LEU A 1 213 ? -1.991 -12.752 7.789 1.00 91.50 213 LEU A CA 1
ATOM 1761 C C . LEU A 1 213 ? -1.433 -12.588 9.213 1.00 91.50 213 LEU A C 1
ATOM 1763 O O . LEU A 1 213 ? -2.179 -12.501 10.178 1.00 91.50 213 LEU A O 1
ATOM 1767 N N . ASN A 1 214 ? -0.114 -12.548 9.405 1.00 86.31 214 ASN A N 1
ATOM 1768 C CA . ASN A 1 214 ? 0.425 -12.269 10.737 1.00 86.31 214 ASN A CA 1
ATOM 1769 C C . ASN A 1 214 ? -0.053 -10.888 11.222 1.00 86.31 214 ASN A C 1
ATOM 1771 O O . ASN A 1 214 ? 0.157 -9.882 10.549 1.00 86.31 214 ASN A O 1
ATOM 1775 N N . ASP A 1 215 ? -0.713 -10.863 12.383 1.00 84.06 215 ASP A N 1
ATOM 1776 C CA . ASP A 1 215 ? -1.348 -9.682 12.995 1.00 84.06 215 ASP A CA 1
ATOM 1777 C C . ASP A 1 215 ? -2.505 -9.051 12.185 1.00 84.06 215 ASP A C 1
ATOM 1779 O O . ASP A 1 215 ? -3.080 -8.036 12.603 1.00 84.06 215 ASP A O 1
ATOM 1783 N N . LEU A 1 216 ? -2.894 -9.682 11.073 1.00 84.38 216 LEU A N 1
ATOM 1784 C CA . LEU A 1 216 ? -4.138 -9.444 10.353 1.00 84.38 216 LEU A CA 1
ATOM 1785 C C . LEU A 1 216 ? -5.051 -10.638 10.624 1.00 84.38 216 LEU A C 1
ATOM 1787 O O . LEU A 1 216 ? -4.721 -11.767 10.296 1.00 84.38 216 LEU A O 1
ATOM 1791 N N . GLY A 1 217 ? -6.177 -10.427 11.295 1.00 83.00 217 GLY A N 1
ATOM 1792 C CA . GLY A 1 217 ? -7.104 -11.513 11.602 1.00 83.00 217 GLY A CA 1
ATOM 1793 C C . GLY A 1 217 ? -7.717 -12.149 10.342 1.00 83.00 217 GLY A C 1
ATOM 1794 O O . GLY A 1 217 ? -7.200 -12.005 9.234 1.00 83.00 217 GLY A O 1
ATOM 1795 N N . PRO A 1 218 ? -8.832 -12.885 10.470 1.00 88.56 218 PRO A N 1
ATOM 1796 C CA . PRO A 1 218 ? -9.474 -13.493 9.308 1.00 88.56 218 PRO A CA 1
ATOM 1797 C C . PRO A 1 218 ? -9.819 -12.440 8.245 1.00 88.56 218 PRO A C 1
ATOM 1799 O O . PRO A 1 218 ? -10.199 -11.314 8.570 1.00 88.56 218 PRO A O 1
ATOM 1802 N N . VAL A 1 219 ? -9.702 -12.827 6.978 1.00 88.75 219 VAL A N 1
ATOM 1803 C CA . VAL A 1 219 ? -9.964 -11.983 5.805 1.00 88.75 219 VAL A CA 1
ATOM 1804 C C . VAL A 1 219 ? -11.058 -12.605 4.948 1.00 88.75 219 VAL A C 1
ATOM 1806 O O . VAL A 1 219 ? -11.245 -13.827 4.970 1.00 88.75 219 VAL A O 1
ATOM 1809 N N . VAL A 1 220 ? -11.780 -11.774 4.200 1.00 84.31 220 VAL A N 1
ATOM 1810 C CA . VAL A 1 220 ? -12.778 -12.255 3.236 1.00 84.31 220 VAL A CA 1
ATOM 1811 C C . VAL A 1 220 ? -12.058 -13.036 2.134 1.00 84.31 220 VAL A C 1
ATOM 1813 O O . VAL A 1 220 ? -11.042 -12.580 1.618 1.00 84.31 220 VAL A O 1
ATOM 1816 N N . ARG A 1 221 ? -12.552 -14.238 1.818 1.00 79.88 221 ARG A N 1
ATOM 1817 C CA . ARG A 1 221 ? -12.074 -15.064 0.701 1.00 79.88 221 ARG A CA 1
ATOM 1818 C C . ARG A 1 221 ? -13.155 -15.050 -0.377 1.00 79.88 221 ARG A C 1
ATOM 1820 O O . ARG A 1 221 ? -14.260 -15.514 -0.094 1.00 79.88 221 ARG A O 1
ATOM 1827 N N . ASP A 1 222 ? -12.824 -14.518 -1.548 1.00 62.56 222 ASP A N 1
ATOM 1828 C CA . ASP A 1 222 ? -13.676 -14.562 -2.745 1.00 62.56 222 ASP A CA 1
ATOM 1829 C C . ASP A 1 222 ? -13.672 -15.951 -3.407 1.00 62.56 222 ASP A C 1
ATOM 1831 O O . ASP A 1 222 ? -12.614 -16.631 -3.380 1.00 62.56 222 ASP A O 1
#

Secondary structure (DSSP, 8-state):
-----------------------PPTTSSEEE-S--EEEEEETTEEEEEEEEEE-S-HHHHHHHHHT----SGGG---TTEEEEEEEEEEEEEE-HHHHHHHT--TT-GGGEEEEEEEEEEEEEE--SS-EEEEEEEEHHHHHHTT--SS---SEEEEEEEETTEEEP-TT-EEETTB--HHHHHHHHHHHHHHGGGGTTTSEEGGGT-GGGGTT---B---

pLDDT: mean 87.09, std 16.38, range [34.5, 98.5]

Mean predicted aligned error: 8.3 Å